Protein AF-A0A517QKB0-F1 (afdb_monomer_lite)

Radius of gyration: 22.23 Å; chains: 1; bounding box: 82×37×55 Å

pLDDT: mean 75.54, std 22.88, range [25.02, 95.38]

Foldseek 3Di:
DDDDDDPDPDPDPDDDDDDDDDDDDDPDPDDDDPQPQQDQPDLALLDADDLSLVVSLQSLLCLAVPSADDDQDAQCLDPDLCPPPQPVVSLVSLLVSLVVSLQLVNRLVVLCVPPRSVVSCVSNVHRSSSSSSSCSSLVLLLVLLVDVVPDPLVVLLVVLVVVLVVLSCCLVDPDPPDDPVNNSVSSSVNSVSSNVNSSSVSSVSHDPNNSVSCVVCVVVVCSHYPPDPVVVVVVVVVVPDDDDPPPDPDDD

Sequence (252 aa):
MALLQKTQLGLALILLVGCGSAEQGGATNSVPQPVTKVEIASIDWKSPVTQQDLEDFKAIVDQLPLQQVPEFARADLGDQNGSTMNVKQYISHLRQSYRSAIDPQRQGDAWLEDSEVAKSFQRVNVDPHNFAALATKISLAWSASTVKGEVPILATQRRLREQLEALIFDVEHPSPEESVHQREQRLSVIRETIALSEFLTLIKEVPEESLAVVQANSDVLQHYLPQASLQNRFEKRHESSPSVIHVGHSSE

Secondary structure (DSSP, 8-state):
--------------------------------------------TTSPPPHHHHHHHHHHHTTSGGGSPPPPPPP---S--SSSS-HHHHHHHHHHHHHHTT-HHHHHHHHHHSHHHHHHHHHHT--HHHHHHHHHHHHHHHHHHHHHHH--HHHHHHHHHHHHHHHHHHHHS--TT--HHHHHHHHHHHHHHHHHHHHHHHHHTS-HHHHHHHHHTHHHHHHHS---THHHHHHHHHHSS-----------

Structure (mmCIF, N/CA/C/O backbone):
data_AF-A0A517QKB0-F1
#
_entry.id   AF-A0A517QKB0-F1
#
loop_
_atom_site.group_PDB
_atom_site.id
_atom_site.type_symbol
_atom_site.label_atom_id
_atom_site.label_alt_id
_atom_site.label_comp_id
_atom_site.label_asym_id
_atom_site.label_entity_id
_atom_site.label_seq_id
_atom_site.pdbx_PDB_ins_code
_atom_site.Cartn_x
_atom_site.Cartn_y
_atom_site.Cartn_z
_atom_site.occupancy
_atom_site.B_iso_or_equiv
_atom_site.auth_seq_id
_atom_site.auth_comp_id
_atom_site.auth_asym_id
_atom_site.auth_atom_id
_atom_site.pdbx_PDB_model_num
ATOM 1 N N . MET A 1 1 ? -0.304 -27.671 -28.772 1.00 33.62 1 MET A N 1
ATOM 2 C CA . MET A 1 1 ? -0.252 -26.196 -28.862 1.00 33.62 1 MET A CA 1
ATOM 3 C C . MET A 1 1 ? -1.259 -25.635 -27.873 1.00 33.62 1 MET A C 1
ATOM 5 O O . MET A 1 1 ? -2.432 -25.526 -28.201 1.00 33.62 1 MET A O 1
ATOM 9 N N . ALA A 1 2 ? -0.824 -25.430 -26.629 1.00 28.27 2 ALA A N 1
ATOM 10 C CA . ALA A 1 2 ? -1.687 -25.102 -25.500 1.00 28.27 2 ALA A CA 1
ATOM 11 C C . ALA A 1 2 ? -1.578 -23.610 -25.141 1.00 28.27 2 ALA A C 1
ATOM 13 O O . ALA A 1 2 ? -0.482 -23.073 -25.027 1.00 28.27 2 ALA A O 1
ATOM 14 N N . LEU A 1 3 ? -2.755 -22.995 -25.024 1.00 25.02 3 LEU A N 1
ATOM 15 C CA . LEU A 1 3 ? -3.136 -21.724 -24.398 1.00 25.02 3 LEU A CA 1
ATOM 16 C C . LEU A 1 3 ? -2.041 -20.934 -23.647 1.00 25.02 3 LEU A C 1
ATOM 18 O O . LEU A 1 3 ? -1.684 -21.251 -22.516 1.00 25.02 3 LEU A O 1
ATOM 22 N N . LEU A 1 4 ? -1.627 -19.807 -24.239 1.00 28.14 4 LEU A N 1
ATOM 23 C CA . LEU A 1 4 ? -0.993 -18.680 -23.547 1.00 28.14 4 LEU A CA 1
ATOM 24 C C . LEU A 1 4 ? -2.050 -17.953 -22.699 1.00 28.14 4 LEU A C 1
ATOM 26 O O . LEU A 1 4 ? -2.807 -17.113 -23.190 1.00 28.14 4 LEU A O 1
ATOM 30 N N . GLN A 1 5 ? -2.120 -18.303 -21.416 1.00 27.78 5 GLN A N 1
ATOM 31 C CA . GLN A 1 5 ? -2.888 -17.566 -20.417 1.00 27.78 5 GLN A CA 1
ATOM 32 C C . GLN A 1 5 ? -2.190 -16.231 -20.121 1.00 27.78 5 GLN A C 1
ATOM 34 O O . GLN A 1 5 ? -1.078 -16.188 -19.600 1.00 27.78 5 GLN A O 1
ATOM 39 N N . LYS A 1 6 ? -2.873 -15.134 -20.462 1.00 28.27 6 LYS A N 1
ATOM 40 C CA . LYS A 1 6 ? -2.541 -13.753 -20.095 1.00 28.27 6 LYS A CA 1
ATOM 41 C C . LYS A 1 6 ? -2.453 -13.620 -18.568 1.00 28.27 6 LYS A C 1
ATOM 43 O O . LYS A 1 6 ? -3.476 -13.489 -17.902 1.00 28.27 6 LYS A O 1
ATOM 48 N N . THR A 1 7 ? -1.251 -13.612 -18.004 1.00 32.44 7 THR A N 1
ATOM 49 C CA . THR A 1 7 ? -1.022 -13.184 -16.618 1.00 32.44 7 THR A CA 1
ATOM 50 C C . THR A 1 7 ? -0.870 -11.669 -16.595 1.00 32.44 7 THR A C 1
ATOM 52 O O . THR A 1 7 ? 0.225 -11.142 -16.765 1.00 32.44 7 THR A O 1
ATOM 55 N N . GLN A 1 8 ? -1.990 -10.963 -16.430 1.00 30.80 8 GLN A N 1
ATOM 56 C CA . GLN A 1 8 ? -1.970 -9.543 -16.099 1.00 30.80 8 GLN A CA 1
ATOM 57 C C . GLN A 1 8 ? -1.475 -9.367 -14.664 1.00 30.80 8 GLN A C 1
ATOM 59 O O . GLN A 1 8 ? -2.125 -9.790 -13.707 1.00 30.80 8 GLN A O 1
ATOM 64 N N . LEU A 1 9 ? -0.327 -8.717 -14.515 1.00 35.97 9 LEU A N 1
ATOM 65 C CA . LEU A 1 9 ? 0.148 -8.186 -13.249 1.00 35.97 9 LEU A CA 1
ATOM 66 C C . LEU A 1 9 ? -0.570 -6.862 -12.967 1.00 35.97 9 LEU A C 1
ATOM 68 O O . LEU A 1 9 ? -0.060 -5.761 -13.136 1.00 35.97 9 LEU A O 1
ATOM 72 N N . GLY A 1 10 ? -1.822 -7.015 -12.549 1.00 28.67 10 GLY A N 1
ATOM 73 C CA . GLY A 1 10 ? -2.556 -6.015 -11.799 1.00 28.67 10 GLY A CA 1
ATOM 74 C C . GLY A 1 10 ? -2.457 -6.339 -10.314 1.00 28.67 10 GLY A C 1
ATOM 75 O O . GLY A 1 10 ? -2.534 -7.503 -9.890 1.00 28.67 10 GLY A O 1
ATOM 76 N N . LEU A 1 11 ? -2.330 -5.297 -9.503 1.00 33.28 11 LEU A N 1
ATOM 77 C CA . LEU A 1 11 ? -2.793 -5.307 -8.122 1.00 33.28 11 LEU A CA 1
ATOM 78 C C . LEU A 1 11 ? -4.322 -5.446 -8.202 1.00 33.28 11 LEU A C 1
ATOM 80 O O . LEU A 1 11 ? -5.064 -4.474 -8.245 1.00 33.28 11 LEU A O 1
ATOM 84 N N . ALA A 1 12 ? -4.765 -6.680 -8.428 1.00 31.77 12 ALA A N 1
ATOM 85 C CA . ALA A 1 12 ? -6.141 -7.022 -8.705 1.00 31.77 12 ALA A CA 1
ATOM 86 C C . ALA A 1 12 ? -6.744 -7.554 -7.407 1.00 31.77 12 ALA A C 1
ATOM 88 O O . ALA A 1 12 ? -6.603 -8.735 -7.085 1.00 31.77 12 ALA A O 1
ATOM 89 N N . LEU A 1 13 ? -7.388 -6.653 -6.667 1.00 33.31 13 LEU A N 1
ATOM 90 C CA . LEU A 1 13 ? -8.550 -7.016 -5.872 1.00 33.31 13 LEU A CA 1
ATOM 91 C C . LEU A 1 13 ? -9.601 -7.514 -6.876 1.00 33.31 13 LEU A C 1
ATOM 93 O O . LEU A 1 13 ? -10.108 -6.745 -7.698 1.00 33.31 13 LEU A O 1
ATOM 97 N N . ILE A 1 14 ? -9.828 -8.826 -6.915 1.00 35.28 14 ILE A N 1
ATOM 98 C CA . ILE A 1 14 ? -10.859 -9.430 -7.762 1.00 35.28 14 ILE A CA 1
ATOM 99 C C . ILE A 1 14 ? -11.993 -9.889 -6.859 1.00 35.28 14 ILE A C 1
ATOM 101 O O . ILE A 1 14 ? -11.911 -10.911 -6.184 1.00 35.28 14 ILE A O 1
ATOM 105 N N . LEU A 1 15 ? -13.034 -9.065 -6.914 1.00 32.06 15 LEU A N 1
ATOM 106 C CA . LEU A 1 15 ? -14.445 -9.340 -6.701 1.00 32.06 15 LEU A CA 1
ATOM 107 C C . LEU A 1 15 ? -14.850 -10.737 -7.192 1.00 32.06 15 LEU A C 1
ATOM 109 O O . LEU A 1 15 ? -14.714 -11.053 -8.376 1.00 32.06 15 LEU A O 1
ATOM 113 N N . LEU A 1 16 ? -15.456 -11.522 -6.305 1.00 29.86 16 LEU A N 1
ATOM 114 C CA . LEU A 1 16 ? -16.402 -12.559 -6.700 1.00 29.86 16 LEU A CA 1
ATOM 115 C C . LEU A 1 16 ? -17.815 -12.007 -6.509 1.00 29.86 16 LEU A C 1
ATOM 117 O O . LEU A 1 16 ? -18.322 -11.917 -5.396 1.00 29.86 16 LEU A O 1
ATOM 121 N N . VAL A 1 17 ? -18.442 -11.648 -7.628 1.00 35.81 17 VAL A N 1
ATOM 122 C CA . VAL A 1 17 ? -19.897 -11.541 -7.738 1.00 35.81 17 VAL A CA 1
ATOM 123 C C . VAL A 1 17 ? -20.442 -12.959 -7.905 1.00 35.81 17 VAL A C 1
ATOM 125 O O . VAL A 1 17 ? -20.096 -13.652 -8.860 1.00 35.81 17 VAL A O 1
ATOM 128 N N . GLY A 1 18 ? -21.306 -13.373 -6.982 1.00 26.39 18 GLY A N 1
ATOM 129 C CA . GLY A 1 18 ? -22.117 -14.585 -7.061 1.00 26.39 18 GLY A CA 1
ATOM 130 C C . GLY A 1 18 ? -23.476 -14.320 -6.418 1.00 26.39 18 GLY A C 1
ATOM 131 O O . GLY A 1 18 ? -23.554 -13.981 -5.244 1.00 26.39 18 GLY A O 1
ATOM 132 N N . CYS A 1 19 ? -24.520 -14.394 -7.237 1.00 34.84 19 CYS A N 1
ATOM 133 C CA . CYS A 1 19 ? -25.881 -13.918 -7.020 1.00 34.84 19 CYS A CA 1
ATOM 134 C C . CYS A 1 19 ? -26.646 -14.519 -5.826 1.00 34.84 19 CYS A C 1
ATOM 136 O O . CYS A 1 19 ? -26.646 -15.724 -5.613 1.00 34.84 19 CYS A O 1
ATOM 138 N N . GLY A 1 20 ? -27.400 -13.637 -5.163 1.00 30.66 20 GLY A N 1
ATOM 139 C CA . GLY A 1 20 ? -28.816 -13.765 -4.798 1.00 30.66 20 GLY A CA 1
ATOM 140 C C . GLY A 1 20 ? -29.399 -15.133 -4.434 1.00 30.66 20 GLY A C 1
ATOM 141 O O . GLY A 1 20 ? -29.704 -15.932 -5.313 1.00 30.66 20 GLY A O 1
ATOM 142 N N . SER A 1 21 ? -29.792 -15.251 -3.165 1.00 29.53 21 SER A N 1
ATOM 143 C CA . SER A 1 21 ? -31.087 -15.828 -2.797 1.00 29.53 21 SER A CA 1
ATOM 144 C C . SER A 1 21 ? -31.844 -14.797 -1.969 1.00 29.53 21 SER A C 1
ATOM 146 O O . SER A 1 21 ? -31.427 -14.427 -0.874 1.00 29.53 21 SER A O 1
ATOM 148 N N . ALA A 1 22 ? -32.937 -14.295 -2.534 1.00 39.72 22 ALA A N 1
ATOM 149 C CA . ALA A 1 22 ? -33.950 -13.575 -1.790 1.00 39.72 22 ALA A CA 1
ATOM 150 C C . ALA A 1 22 ? -34.817 -14.603 -1.058 1.00 39.72 22 ALA A C 1
ATOM 152 O O . ALA A 1 22 ? -35.471 -15.404 -1.719 1.00 39.72 22 ALA A O 1
ATOM 153 N N . GLU A 1 23 ? -34.882 -14.536 0.269 1.00 34.31 23 GLU A N 1
ATOM 154 C CA . GLU A 1 23 ? -36.054 -15.004 1.007 1.00 34.31 23 GLU A CA 1
ATOM 155 C C . GLU A 1 23 ? -36.479 -13.948 2.028 1.00 34.31 23 GLU A C 1
ATOM 157 O O . GLU A 1 23 ? -35.704 -13.438 2.836 1.00 34.31 23 GLU A O 1
ATOM 162 N N . GLN A 1 24 ? -37.749 -13.577 1.890 1.00 40.50 24 GLN A N 1
ATOM 163 C CA . GLN A 1 24 ? -38.514 -12.702 2.757 1.00 40.50 24 GLN A CA 1
ATOM 164 C C . GLN A 1 24 ? -38.771 -13.371 4.108 1.00 40.50 24 GLN A C 1
ATOM 166 O O . GLN A 1 24 ? -39.100 -14.552 4.162 1.00 40.50 24 GLN A O 1
ATOM 171 N N . GLY A 1 25 ? -38.832 -12.556 5.161 1.00 35.41 25 GLY A N 1
ATOM 172 C CA . GLY A 1 25 ? -39.760 -12.803 6.263 1.00 35.41 25 GLY A CA 1
ATOM 173 C C . GLY A 1 25 ? -39.134 -12.746 7.646 1.00 35.41 25 GLY A C 1
ATOM 174 O O . GLY A 1 25 ? -38.415 -13.648 8.052 1.00 35.41 25 GLY A O 1
ATOM 175 N N . GLY A 1 26 ? -39.501 -11.712 8.405 1.00 34.12 26 GLY A N 1
ATOM 176 C CA . GLY A 1 26 ? -39.285 -11.684 9.849 1.00 34.12 26 GLY A CA 1
ATOM 177 C C . GLY A 1 26 ? -38.983 -10.296 10.382 1.00 34.12 26 GLY A C 1
ATOM 178 O O . GLY A 1 26 ? -37.865 -10.023 10.796 1.00 34.12 26 GLY A O 1
ATOM 179 N N . ALA A 1 27 ? -39.982 -9.412 10.389 1.00 43.66 27 ALA A N 1
ATOM 180 C CA . ALA A 1 27 ? -39.919 -8.186 11.171 1.00 43.66 27 ALA A CA 1
ATOM 181 C C . ALA A 1 27 ? -39.889 -8.546 12.665 1.00 43.66 27 ALA A C 1
ATOM 183 O O . ALA A 1 27 ? -40.930 -8.741 13.290 1.00 43.66 27 ALA A O 1
ATOM 184 N N . THR A 1 28 ? -38.696 -8.639 13.245 1.00 39.44 28 THR A N 1
ATOM 185 C CA . THR A 1 28 ? -38.522 -8.512 14.690 1.00 39.44 28 THR A CA 1
ATOM 186 C C . THR A 1 28 ? -38.122 -7.077 14.974 1.00 39.44 28 THR A C 1
ATOM 188 O O . THR A 1 28 ? -37.061 -6.631 14.548 1.00 39.44 28 THR A O 1
ATOM 191 N N . ASN A 1 29 ? -38.996 -6.355 15.677 1.00 47.66 29 ASN A N 1
ATOM 192 C CA . ASN A 1 29 ? -38.707 -5.064 16.292 1.00 47.66 29 ASN A CA 1
ATOM 193 C C . ASN A 1 29 ? -37.534 -5.220 17.273 1.00 47.66 29 ASN A C 1
ATOM 195 O O . ASN A 1 29 ? -37.730 -5.418 18.471 1.00 47.66 29 ASN A O 1
ATOM 199 N N . SER A 1 30 ? -36.310 -5.162 16.763 1.00 39.31 30 SER A N 1
ATOM 200 C CA . SER A 1 30 ? -35.106 -5.016 17.565 1.00 39.31 30 SER A CA 1
ATOM 201 C C . SER A 1 30 ? -34.974 -3.546 17.944 1.00 39.31 30 SER A C 1
ATOM 203 O O . SER A 1 30 ? -34.757 -2.675 17.104 1.00 39.31 30 SER A O 1
ATOM 205 N N . VAL A 1 31 ? -35.178 -3.297 19.235 1.00 44.66 31 VAL A N 1
ATOM 206 C CA . VAL A 1 31 ? -34.886 -2.044 19.936 1.00 44.66 31 VAL A CA 1
ATOM 207 C C . VAL A 1 31 ? -33.514 -1.519 19.483 1.00 44.66 31 VAL A C 1
ATOM 209 O O . VAL A 1 31 ? -32.584 -2.326 19.414 1.00 44.66 31 VAL A O 1
ATOM 212 N N . PRO A 1 32 ? -33.351 -0.213 19.186 1.00 44.03 32 PRO A N 1
ATOM 213 C CA . PRO A 1 32 ? -32.049 0.336 18.826 1.00 44.03 32 PRO A CA 1
ATOM 214 C C . PRO A 1 32 ? -31.087 0.098 19.989 1.00 44.03 32 PRO A C 1
ATOM 216 O O . PRO A 1 32 ? -31.253 0.677 21.065 1.00 44.03 32 PRO A O 1
ATOM 219 N N . GLN A 1 33 ? -30.114 -0.794 19.802 1.00 49.25 33 GLN A N 1
ATOM 220 C CA . GLN A 1 33 ? -29.007 -0.896 20.739 1.00 49.25 33 GLN A CA 1
ATOM 221 C C . GLN A 1 33 ? -28.264 0.446 20.740 1.00 49.25 33 GLN A C 1
ATOM 223 O O . GLN A 1 33 ? -28.115 1.059 19.677 1.00 49.25 33 GLN A O 1
ATOM 228 N N . PRO A 1 34 ? -27.843 0.942 21.915 1.00 45.16 34 PRO A N 1
ATOM 229 C CA . PRO A 1 34 ? -27.065 2.164 21.994 1.00 45.16 34 PRO A CA 1
ATOM 230 C C . PRO A 1 34 ? -25.796 1.978 21.167 1.00 45.16 34 PRO A C 1
ATOM 232 O O . PRO A 1 34 ? -25.004 1.075 21.424 1.00 45.16 34 PRO A O 1
ATOM 235 N N . VAL A 1 35 ? -25.645 2.827 20.154 1.00 55.50 35 VAL A N 1
ATOM 236 C CA . VAL A 1 35 ? -24.468 2.863 19.294 1.00 55.50 35 VAL A CA 1
ATOM 237 C C . VAL A 1 35 ? -23.253 3.118 20.179 1.00 55.50 35 VAL A C 1
ATOM 239 O O . VAL A 1 35 ? -23.124 4.190 20.775 1.00 55.50 35 VAL A O 1
ATOM 242 N N . THR A 1 36 ? -22.374 2.129 20.299 1.00 57.50 36 THR A N 1
ATOM 243 C CA . THR A 1 36 ? -21.091 2.298 20.975 1.00 57.50 36 THR A CA 1
ATOM 244 C C . THR A 1 36 ? -20.267 3.279 20.154 1.00 57.50 36 THR A C 1
ATOM 246 O O . THR A 1 36 ? -19.828 2.954 19.055 1.00 57.50 36 THR A O 1
ATOM 249 N N . LYS A 1 37 ? -20.083 4.500 20.663 1.00 67.06 37 LYS A N 1
ATOM 250 C CA . LYS A 1 37 ? -19.128 5.444 20.082 1.00 67.06 37 LYS A CA 1
ATOM 251 C C . LYS A 1 37 ? -17.735 4.837 20.234 1.00 67.06 37 LYS A C 1
ATOM 253 O O . LYS A 1 37 ? -17.275 4.668 21.361 1.00 67.06 37 LYS A O 1
ATOM 258 N N . VAL A 1 38 ? -17.089 4.526 19.117 1.00 74.38 38 VAL A N 1
ATOM 259 C CA . VAL A 1 38 ? -15.694 4.078 19.095 1.00 74.38 38 VAL A CA 1
ATOM 260 C C . VAL A 1 38 ? -14.816 5.299 18.827 1.00 74.38 38 VAL A C 1
ATOM 262 O O . VAL A 1 38 ? -14.970 5.968 17.806 1.00 74.38 38 VAL A O 1
ATOM 265 N N . GLU A 1 39 ? -13.929 5.634 19.763 1.00 75.38 39 GLU A N 1
ATOM 266 C CA . GLU A 1 39 ? -12.951 6.715 19.596 1.00 75.38 39 GLU A CA 1
ATOM 267 C C . GLU A 1 39 ? -11.600 6.122 19.197 1.00 75.38 39 GLU A C 1
ATOM 269 O O . GLU A 1 39 ? -10.955 5.453 19.996 1.00 75.38 39 GLU A O 1
ATOM 274 N N . ILE A 1 40 ? -11.158 6.386 17.965 1.00 79.50 40 ILE A N 1
ATOM 275 C CA . ILE A 1 40 ? -9.870 5.894 17.462 1.00 79.50 40 ILE A CA 1
ATOM 276 C C . ILE A 1 40 ? -8.746 6.759 18.044 1.00 79.50 40 ILE A C 1
ATOM 278 O O . ILE A 1 40 ? -8.659 7.955 17.763 1.00 79.50 40 ILE A O 1
ATOM 282 N N . ALA A 1 41 ? -7.880 6.144 18.851 1.00 64.12 41 ALA A N 1
ATOM 283 C CA . ALA A 1 41 ? -6.875 6.850 19.646 1.00 64.12 41 ALA A CA 1
ATOM 284 C C . ALA A 1 41 ? -5.675 7.390 18.840 1.00 64.12 41 ALA A C 1
ATOM 286 O O . ALA A 1 41 ? -5.083 8.397 19.232 1.00 64.12 41 ALA A O 1
ATOM 287 N N . SER A 1 42 ? -5.291 6.744 17.731 1.00 70.50 42 SER A N 1
ATOM 288 C CA . SER A 1 42 ? -4.151 7.163 16.901 1.00 70.50 42 SER A CA 1
ATOM 289 C C . SER A 1 42 ? -4.448 7.055 15.408 1.00 70.50 42 SER A C 1
ATOM 291 O O . SER A 1 42 ? -4.842 6.002 14.913 1.00 70.50 42 SER A O 1
ATOM 293 N N . ILE A 1 43 ? -4.195 8.151 14.689 1.00 73.75 43 ILE A N 1
ATOM 294 C CA . ILE A 1 43 ? -4.380 8.279 13.233 1.00 73.75 43 ILE A CA 1
ATOM 295 C C . ILE A 1 43 ? -3.037 8.085 12.495 1.00 73.75 43 ILE A C 1
ATOM 297 O O . ILE A 1 43 ? -2.995 7.915 11.279 1.00 73.75 43 ILE A O 1
ATOM 301 N N . ASP A 1 44 ? -1.907 8.082 13.211 1.00 82.31 44 ASP A N 1
ATOM 302 C CA . ASP A 1 44 ? -0.602 7.865 12.586 1.00 82.31 44 ASP A CA 1
ATOM 303 C C . ASP A 1 44 ? -0.348 6.370 12.372 1.00 82.31 44 ASP A C 1
ATOM 305 O O . ASP A 1 44 ? -0.131 5.613 13.326 1.00 82.31 44 ASP A O 1
ATOM 3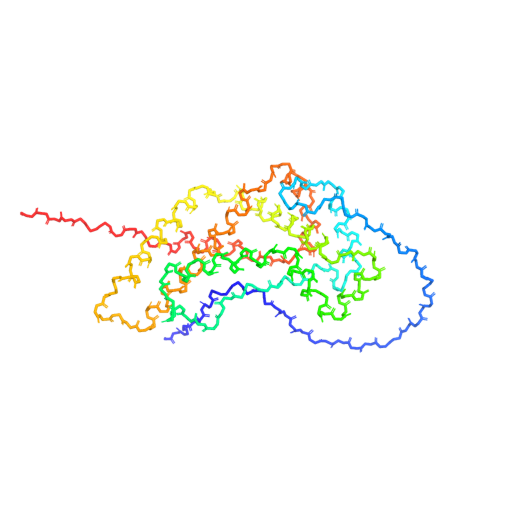09 N N . TRP A 1 45 ? -0.318 5.943 11.110 1.00 76.44 45 TRP A N 1
ATOM 310 C CA . TRP A 1 45 ? -0.049 4.553 10.746 1.00 76.44 45 TRP A CA 1
ATOM 311 C C . TRP A 1 45 ? 1.375 4.094 11.100 1.00 76.44 45 TRP A C 1
ATOM 313 O O . TRP A 1 45 ? 1.622 2.891 11.154 1.00 76.44 45 TRP A O 1
ATOM 323 N N . LYS A 1 46 ? 2.306 5.023 11.365 1.00 80.31 46 LYS A N 1
ATOM 324 C CA . LYS A 1 46 ? 3.672 4.704 11.815 1.00 80.31 46 LYS A CA 1
ATOM 325 C C . LYS A 1 46 ? 3.765 4.447 13.315 1.00 80.31 46 LYS A C 1
ATOM 327 O O . LYS A 1 46 ? 4.771 3.911 13.778 1.00 80.31 46 LYS A O 1
ATOM 332 N N . SER A 1 47 ? 2.746 4.831 14.082 1.00 88.88 47 SER A N 1
ATOM 333 C CA . SER A 1 47 ? 2.692 4.501 15.504 1.00 88.88 47 SER A CA 1
ATOM 334 C C . SER A 1 47 ? 2.520 2.986 15.704 1.00 88.88 47 SER A C 1
ATOM 336 O O . SER A 1 47 ? 1.951 2.318 14.839 1.00 88.88 47 SER A O 1
ATOM 338 N N . PRO A 1 48 ? 2.989 2.404 16.821 1.00 92.62 48 PRO A N 1
ATOM 339 C CA . PRO A 1 48 ? 2.779 0.985 17.091 1.00 92.62 48 PRO A CA 1
ATOM 340 C C . PRO A 1 48 ? 1.295 0.612 17.161 1.00 92.62 48 PRO A C 1
ATOM 342 O O . PRO A 1 48 ? 0.500 1.362 17.730 1.00 92.62 48 PRO A O 1
ATOM 345 N N . VAL A 1 49 ? 0.917 -0.541 16.600 1.00 93.19 49 VAL A N 1
ATOM 346 C CA . VAL A 1 49 ? -0.422 -1.129 16.788 1.00 93.19 49 VAL A CA 1
ATOM 347 C C . VAL A 1 49 ? -0.560 -1.590 18.233 1.00 93.19 49 VAL A C 1
ATOM 349 O O . VAL A 1 49 ? 0.267 -2.352 18.731 1.00 93.19 49 VAL A O 1
ATOM 352 N N . THR A 1 50 ? -1.616 -1.134 18.895 1.00 93.56 50 THR A N 1
ATOM 353 C CA . THR A 1 50 ? -1.959 -1.523 20.264 1.00 93.56 50 THR A CA 1
ATOM 354 C C . THR A 1 50 ? -3.069 -2.572 20.283 1.00 93.56 50 THR A C 1
ATOM 356 O O . THR A 1 50 ? -3.746 -2.811 19.285 1.00 93.56 50 THR A O 1
ATOM 359 N N . GLN A 1 51 ? -3.284 -3.203 21.438 1.00 93.44 51 GLN A N 1
ATOM 360 C CA . GLN A 1 51 ? -4.425 -4.103 21.620 1.00 93.44 51 GLN A CA 1
ATOM 361 C C . GLN A 1 51 ? -5.763 -3.350 21.493 1.00 93.44 51 GLN A C 1
ATOM 363 O O . GLN A 1 51 ? -6.694 -3.876 20.890 1.00 93.44 51 GLN A O 1
ATOM 368 N N . GLN A 1 52 ? -5.825 -2.102 21.974 1.00 92.06 52 GLN A N 1
ATOM 369 C CA . GLN A 1 52 ? -7.002 -1.243 21.826 1.00 92.06 52 GLN A CA 1
ATOM 370 C C . GLN A 1 52 ? -7.312 -0.965 20.349 1.00 92.06 52 GLN A C 1
ATOM 372 O O . GLN A 1 52 ? -8.458 -1.100 19.943 1.00 92.06 52 GLN A O 1
ATOM 377 N N . ASP A 1 53 ? -6.292 -0.685 19.525 1.00 93.31 53 ASP A N 1
ATOM 378 C CA . ASP A 1 53 ? -6.470 -0.482 18.078 1.00 93.31 53 ASP A CA 1
ATOM 379 C C . ASP A 1 53 ? -7.161 -1.689 17.418 1.00 93.31 53 ASP A C 1
ATOM 381 O O . ASP A 1 53 ? -8.020 -1.525 16.553 1.00 93.31 53 ASP A O 1
ATOM 385 N N . LEU A 1 54 ? -6.799 -2.914 17.821 1.00 92.69 54 LEU A N 1
ATOM 386 C CA . LEU A 1 54 ? -7.419 -4.136 17.303 1.00 92.69 54 LEU A CA 1
ATOM 387 C C . LEU A 1 54 ? -8.858 -4.319 17.788 1.00 92.69 54 LEU A C 1
ATOM 389 O O . LEU A 1 54 ? -9.691 -4.817 17.033 1.00 92.69 54 LEU A O 1
ATOM 393 N N . GLU A 1 55 ? -9.147 -3.967 19.037 1.00 92.00 55 GLU A N 1
ATOM 394 C CA . GLU A 1 55 ? -10.497 -4.038 19.600 1.00 92.00 55 GLU A CA 1
ATOM 395 C C . GLU A 1 55 ? -11.427 -3.029 18.923 1.00 92.00 55 GLU A C 1
ATOM 397 O O . GLU A 1 55 ? -12.504 -3.412 18.462 1.00 92.00 55 GLU A O 1
ATOM 402 N N . ASP A 1 56 ? -10.967 -1.787 18.761 1.00 92.12 56 ASP A N 1
ATOM 403 C CA . ASP A 1 56 ? -11.681 -0.732 18.041 1.00 92.12 56 ASP A CA 1
ATOM 404 C C . ASP A 1 56 ? -11.927 -1.144 16.587 1.00 92.12 56 ASP A C 1
ATOM 406 O O . ASP A 1 56 ? -13.046 -1.049 16.083 1.00 92.12 56 ASP A O 1
ATOM 410 N N . PHE A 1 57 ? -10.899 -1.674 15.917 1.00 93.19 57 PHE A N 1
ATOM 411 C CA . PHE A 1 57 ? -11.010 -2.155 14.544 1.00 93.19 57 PHE A CA 1
ATOM 412 C C . PHE A 1 57 ? -12.069 -3.252 14.399 1.00 93.19 57 PH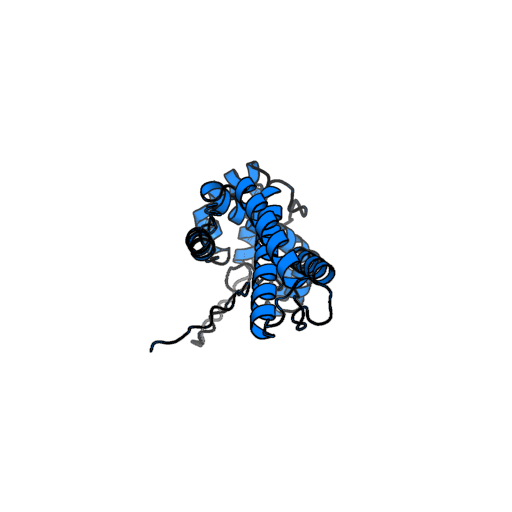E A C 1
ATOM 414 O O . PHE A 1 57 ? -12.927 -3.147 13.524 1.00 93.19 57 PHE A O 1
ATOM 421 N N . LYS A 1 58 ? -12.057 -4.275 15.264 1.00 92.50 58 LYS A N 1
ATOM 422 C CA . LYS A 1 58 ? -13.050 -5.364 15.229 1.00 92.50 58 LYS A CA 1
ATOM 423 C C . LYS A 1 58 ? -14.462 -4.840 15.476 1.00 92.50 58 LYS A C 1
ATOM 425 O O . LYS A 1 58 ? -15.358 -5.121 14.687 1.00 92.50 58 LYS A O 1
ATOM 430 N N . ALA A 1 59 ? -14.638 -4.019 16.513 1.00 91.69 59 ALA A N 1
ATOM 431 C CA . ALA A 1 59 ? -15.938 -3.457 16.874 1.00 91.69 59 ALA A CA 1
ATOM 432 C C . ALA A 1 59 ? -16.563 -2.628 15.740 1.00 91.69 59 ALA A C 1
ATOM 434 O O . ALA A 1 59 ? -17.789 -2.594 15.598 1.00 91.69 59 ALA A O 1
ATOM 435 N N . ILE A 1 60 ? -15.725 -1.963 14.937 1.00 92.38 60 ILE A N 1
ATOM 436 C CA . ILE A 1 60 ? -16.160 -1.230 13.747 1.00 92.38 60 ILE A CA 1
ATOM 437 C C . ILE A 1 60 ? -16.493 -2.202 12.615 1.00 92.38 60 ILE A C 1
ATOM 439 O O . ILE A 1 60 ? -17.596 -2.134 12.077 1.00 92.38 60 ILE A O 1
ATOM 443 N N . VAL A 1 61 ? -15.577 -3.113 12.264 1.00 92.62 61 VAL A N 1
ATOM 444 C CA . VAL A 1 61 ? -15.745 -4.030 11.123 1.00 92.62 61 VAL A CA 1
ATOM 445 C C . VAL A 1 61 ? -16.961 -4.941 11.291 1.00 92.62 61 VAL A C 1
ATOM 447 O O . VAL A 1 61 ? -17.697 -5.132 10.325 1.00 92.62 61 VAL A O 1
ATOM 450 N N . ASP A 1 62 ? -17.245 -5.418 12.504 1.00 91.62 62 ASP A N 1
ATOM 451 C CA . ASP A 1 62 ? -18.433 -6.233 12.809 1.00 91.62 62 ASP A CA 1
ATOM 452 C C . ASP A 1 62 ? -19.758 -5.531 12.455 1.00 91.62 62 ASP A C 1
ATOM 454 O O . ASP A 1 62 ? -20.787 -6.182 12.258 1.00 91.62 62 ASP A O 1
ATOM 458 N N . GLN A 1 63 ? -19.742 -4.200 12.365 1.00 89.75 63 GLN A N 1
ATOM 459 C CA . GLN A 1 63 ? -20.903 -3.372 12.041 1.00 89.75 63 GLN A CA 1
ATOM 460 C C . GLN A 1 63 ? -20.905 -2.861 10.592 1.00 89.75 63 GLN A C 1
ATOM 462 O O . GLN A 1 63 ? -21.875 -2.216 10.177 1.00 89.75 63 GLN A O 1
ATOM 467 N N . LEU A 1 64 ? -19.851 -3.138 9.817 1.00 88.94 64 LEU A N 1
ATOM 468 C CA . LEU A 1 64 ? -19.764 -2.783 8.402 1.00 88.94 64 LEU A CA 1
ATOM 469 C C . LEU A 1 64 ? -20.482 -3.810 7.510 1.00 88.94 64 LEU A C 1
ATOM 471 O O . LEU A 1 64 ? -20.709 -4.958 7.913 1.00 88.94 64 LEU A O 1
ATOM 475 N N . PRO A 1 65 ? -20.835 -3.433 6.265 1.00 84.25 65 PRO A N 1
ATOM 476 C CA . PRO A 1 65 ? -21.360 -4.380 5.293 1.00 84.25 65 PRO A CA 1
ATOM 477 C C . PRO A 1 65 ? -20.385 -5.546 5.103 1.00 84.25 65 PRO A C 1
ATOM 479 O O . PRO A 1 65 ? -19.177 -5.347 5.022 1.00 84.25 65 PRO A O 1
ATOM 482 N N . LEU A 1 66 ? -20.920 -6.767 5.025 1.00 84.56 66 LEU A N 1
ATOM 483 C CA . LEU A 1 66 ? -20.146 -8.006 4.854 1.00 84.56 66 LEU A CA 1
ATOM 484 C C . LEU A 1 66 ? -19.174 -8.344 6.000 1.00 84.56 66 LEU A C 1
ATOM 486 O O . LEU A 1 66 ? -18.445 -9.321 5.865 1.00 84.56 66 LEU A O 1
ATOM 490 N N . GLN A 1 67 ? -19.180 -7.595 7.111 1.00 89.12 67 GLN A N 1
ATOM 491 C CA . GLN A 1 67 ? -18.257 -7.784 8.242 1.00 89.12 67 GLN A CA 1
ATOM 492 C C . GLN A 1 67 ? -16.784 -7.777 7.805 1.00 89.12 67 GLN A C 1
ATOM 494 O O . GLN A 1 67 ? -15.955 -8.545 8.290 1.00 89.12 67 GLN A O 1
ATOM 499 N N . GLN A 1 68 ? -16.466 -6.921 6.834 1.00 86.31 68 GLN A N 1
ATOM 500 C CA . GLN A 1 68 ? -15.136 -6.798 6.249 1.00 86.31 68 GLN A CA 1
ATOM 501 C C . GLN A 1 68 ? -14.751 -5.331 6.103 1.00 86.31 68 GLN A C 1
ATOM 503 O O . GLN A 1 68 ? -15.602 -4.442 6.024 1.00 86.31 68 GLN A O 1
ATOM 508 N N . VAL A 1 69 ? -13.444 -5.080 6.048 1.00 88.69 69 VAL A N 1
ATOM 509 C CA . VAL A 1 69 ? -12.939 -3.758 5.670 1.00 88.69 69 VAL A CA 1
ATOM 510 C C . VAL A 1 69 ? -13.368 -3.460 4.227 1.00 88.69 69 VAL A C 1
ATOM 512 O O . VAL A 1 69 ? -13.175 -4.323 3.364 1.00 88.69 69 VAL A O 1
ATOM 515 N N . PRO A 1 70 ? -13.914 -2.265 3.933 1.00 88.69 70 PRO A N 1
ATOM 516 C CA . PRO A 1 70 ? -14.251 -1.888 2.569 1.00 88.69 70 PRO A CA 1
ATOM 517 C C . PRO A 1 70 ? -13.014 -1.912 1.657 1.00 88.69 70 PRO A C 1
ATOM 519 O O . PRO A 1 70 ? -11.879 -1.728 2.104 1.00 88.69 70 PRO A O 1
ATOM 522 N N . GLU A 1 71 ? -13.224 -2.143 0.359 1.00 86.38 71 GLU A N 1
ATOM 523 C CA . GLU A 1 71 ? -12.132 -2.170 -0.621 1.00 86.38 71 GLU A CA 1
ATOM 524 C C . GLU A 1 71 ? -11.376 -0.833 -0.618 1.00 86.38 71 GLU A C 1
ATOM 526 O O . GLU A 1 71 ? -11.968 0.245 -0.670 1.00 86.38 71 GLU A O 1
ATOM 531 N N . PHE A 1 72 ? -10.045 -0.907 -0.553 1.00 87.25 72 PHE A N 1
ATOM 532 C CA . PHE A 1 72 ? -9.198 0.272 -0.682 1.00 87.25 72 PHE A CA 1
ATOM 533 C C . PHE A 1 72 ? -9.266 0.802 -2.118 1.00 87.25 72 PHE A C 1
ATOM 535 O O . PHE A 1 72 ? -9.143 0.042 -3.084 1.00 87.25 72 PHE A O 1
ATOM 542 N N . ALA A 1 73 ? -9.379 2.120 -2.264 1.00 86.94 73 ALA A N 1
ATOM 543 C CA . ALA A 1 73 ? -9.283 2.801 -3.542 1.00 86.94 73 ALA A CA 1
ATOM 544 C C . ALA A 1 73 ? -7.978 2.424 -4.254 1.00 86.94 73 ALA A C 1
ATOM 546 O O . ALA A 1 73 ? -6.886 2.443 -3.677 1.00 86.94 73 ALA A O 1
ATOM 547 N N . ARG A 1 74 ? -8.097 2.087 -5.538 1.00 84.94 74 ARG A N 1
ATOM 548 C CA . ARG A 1 74 ? -6.972 1.617 -6.349 1.00 84.94 74 ARG A CA 1
ATOM 549 C C . ARG A 1 74 ? -6.000 2.754 -6.646 1.00 84.94 74 ARG A C 1
ATOM 551 O O . ARG A 1 74 ? -6.390 3.912 -6.802 1.00 84.94 74 ARG A O 1
ATOM 558 N N . ALA A 1 75 ? -4.721 2.411 -6.789 1.00 85.31 75 ALA A N 1
ATOM 559 C CA . ALA A 1 75 ? -3.739 3.350 -7.318 1.00 85.31 75 ALA A CA 1
ATOM 560 C C . ALA A 1 75 ? -4.187 3.820 -8.709 1.00 85.31 75 ALA A C 1
ATOM 562 O O . ALA A 1 75 ? -4.497 2.997 -9.570 1.00 85.31 75 ALA A O 1
ATOM 563 N N . ASP A 1 76 ? -4.215 5.135 -8.916 1.00 85.31 76 ASP A N 1
ATOM 564 C CA . ASP A 1 76 ? -4.447 5.697 -10.240 1.00 85.31 76 ASP A CA 1
ATOM 565 C C . ASP A 1 76 ? -3.138 5.607 -11.021 1.00 85.31 76 ASP A C 1
ATOM 567 O O . ASP A 1 76 ? -2.192 6.353 -10.770 1.00 85.31 76 ASP A O 1
ATOM 571 N N . LEU A 1 77 ? -3.049 4.609 -11.894 1.00 80.69 77 LEU A N 1
ATOM 572 C CA . LEU A 1 77 ? -1.855 4.349 -12.696 1.00 80.69 77 LEU A CA 1
ATOM 573 C C . LEU A 1 77 ? -1.917 5.032 -14.072 1.00 80.69 77 LEU A C 1
ATOM 575 O O . LEU A 1 77 ? -0.954 4.908 -14.832 1.00 80.69 77 LEU A O 1
ATOM 579 N N . GLY A 1 78 ? -3.030 5.715 -14.379 1.00 68.56 78 GLY A N 1
ATOM 580 C CA . GLY A 1 78 ? -3.342 6.285 -15.686 1.00 68.56 78 GLY A CA 1
ATOM 581 C C . GLY A 1 78 ? -3.501 5.254 -16.817 1.00 68.56 78 GLY A C 1
ATOM 582 O O . GLY A 1 78 ? -2.939 4.159 -16.792 1.00 68.56 78 GLY A O 1
ATOM 583 N N . ASP A 1 79 ? -4.229 5.640 -17.870 1.00 60.00 79 ASP A N 1
ATOM 584 C CA . ASP A 1 79 ? -4.350 4.860 -19.120 1.00 60.00 79 ASP A CA 1
ATOM 585 C C . ASP A 1 79 ? -3.121 4.998 -20.035 1.00 60.00 79 ASP A C 1
ATOM 587 O O . ASP A 1 79 ? -2.980 4.305 -21.044 1.00 60.00 79 ASP A O 1
ATOM 591 N N . GLN A 1 80 ? -2.212 5.921 -19.716 1.00 55.62 80 GLN A N 1
ATOM 592 C CA . GLN A 1 80 ? -1.038 6.170 -20.538 1.00 55.62 80 GLN A CA 1
ATOM 593 C C . GLN A 1 80 ? 0.033 5.130 -20.193 1.00 55.62 80 GLN A C 1
ATOM 595 O O . GLN A 1 80 ? 0.638 5.187 -19.124 1.00 55.62 80 GLN A O 1
ATOM 600 N N . ASN A 1 81 ? 0.282 4.189 -21.111 1.00 57.25 81 ASN A N 1
ATOM 601 C CA . ASN A 1 81 ? 1.326 3.148 -21.070 1.00 57.25 81 ASN A CA 1
ATOM 602 C C . ASN A 1 81 ? 2.761 3.730 -21.059 1.00 57.25 81 ASN A C 1
ATOM 604 O O . ASN A 1 81 ? 3.588 3.379 -21.900 1.00 57.25 81 ASN A O 1
ATOM 608 N N . GLY A 1 82 ? 3.061 4.694 -20.181 1.00 58.06 82 GLY A N 1
ATOM 609 C CA . GLY A 1 82 ? 4.336 5.413 -20.112 1.00 58.06 82 GLY A CA 1
ATOM 610 C C . GLY A 1 82 ? 4.753 6.094 -21.422 1.00 58.06 82 GLY A C 1
ATOM 611 O O . GLY A 1 82 ? 5.892 6.523 -21.539 1.00 58.06 82 GLY A O 1
ATOM 612 N N . SER A 1 83 ? 3.875 6.165 -22.429 1.00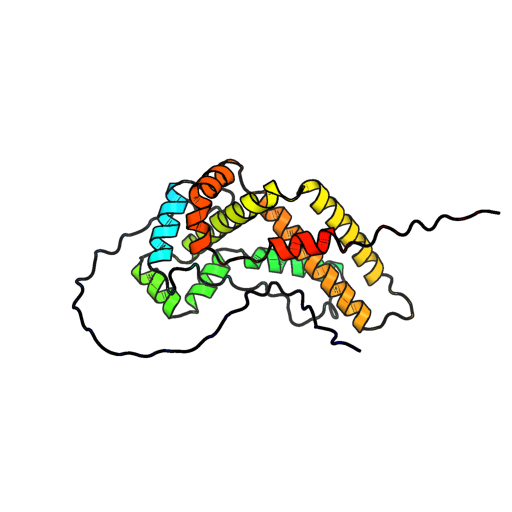 61.84 83 SER A N 1
ATOM 613 C CA . SER A 1 83 ? 4.253 6.469 -23.817 1.00 61.84 83 SER A CA 1
ATOM 614 C C . SER A 1 83 ? 4.488 7.961 -24.059 1.00 61.84 83 SER A C 1
ATOM 616 O O . SER A 1 83 ? 5.189 8.341 -24.989 1.00 61.84 83 SER A O 1
ATOM 618 N N . THR A 1 84 ? 3.902 8.806 -23.214 1.00 70.94 84 THR A N 1
ATOM 619 C CA . THR A 1 84 ? 3.991 10.274 -23.249 1.00 70.94 84 THR A CA 1
ATOM 620 C C . THR A 1 84 ? 4.999 10.830 -22.242 1.00 70.94 84 THR A C 1
ATOM 622 O O . THR A 1 84 ? 5.384 11.994 -22.334 1.00 70.94 84 THR A O 1
ATOM 625 N N . MET A 1 85 ? 5.423 10.013 -21.274 1.00 82.19 85 MET A N 1
ATOM 626 C CA . MET A 1 85 ? 6.336 10.390 -20.199 1.00 82.19 85 MET A CA 1
ATOM 627 C C . MET A 1 85 ? 7.709 9.778 -20.452 1.00 82.19 85 MET A C 1
ATOM 629 O O . MET A 1 85 ? 7.820 8.652 -20.933 1.00 82.19 85 MET A O 1
ATOM 633 N N . ASN A 1 86 ? 8.780 10.471 -20.066 1.00 87.69 86 ASN A N 1
ATOM 634 C CA . ASN A 1 86 ? 10.064 9.778 -19.973 1.00 87.69 86 ASN A CA 1
ATOM 635 C C . ASN A 1 86 ? 10.042 8.776 -18.802 1.00 87.69 86 ASN A C 1
ATOM 637 O O . ASN A 1 86 ? 9.237 8.893 -17.874 1.00 87.69 86 ASN A O 1
ATOM 641 N N . VAL A 1 87 ? 10.946 7.792 -18.820 1.00 89.62 87 VAL A N 1
ATOM 642 C CA . VAL A 1 87 ? 1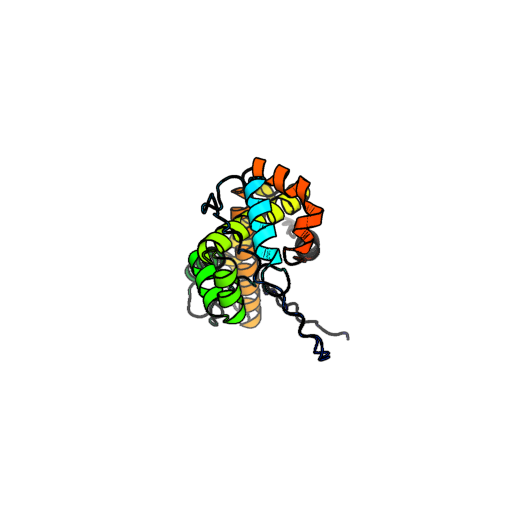0.932 6.696 -17.836 1.00 89.62 87 VAL A CA 1
ATOM 643 C C . VAL A 1 87 ? 11.046 7.199 -16.391 1.00 89.62 87 VAL A C 1
ATOM 645 O O . VAL A 1 87 ? 10.374 6.683 -15.504 1.00 89.62 87 VAL A O 1
ATOM 648 N N . LYS A 1 88 ? 11.815 8.265 -16.136 1.00 90.44 88 LYS A N 1
ATOM 649 C CA . LYS A 1 88 ? 11.990 8.839 -14.789 1.00 90.44 88 LYS A CA 1
ATOM 650 C C . LYS A 1 88 ? 10.719 9.518 -14.276 1.00 90.44 88 LYS A C 1
ATOM 652 O O . LYS A 1 88 ? 10.393 9.395 -13.092 1.00 90.44 88 LYS A O 1
ATOM 657 N N . GLN A 1 89 ? 9.990 10.201 -15.157 1.00 91.06 89 GLN A N 1
ATOM 658 C CA . GLN A 1 89 ? 8.675 10.773 -14.857 1.00 91.06 89 GLN A CA 1
ATOM 659 C C . GLN A 1 89 ? 7.654 9.668 -14.593 1.00 91.06 89 GLN A C 1
ATOM 661 O O . GLN A 1 89 ? 6.955 9.730 -13.586 1.00 91.06 89 GLN A O 1
ATOM 666 N N . TYR A 1 90 ? 7.636 8.625 -15.427 1.00 91.06 90 TYR A N 1
ATOM 667 C CA . TYR A 1 90 ? 6.759 7.469 -15.239 1.00 91.06 90 TYR A CA 1
ATOM 668 C C . TYR A 1 90 ? 7.016 6.776 -13.892 1.00 91.06 90 TYR A C 1
ATOM 670 O O . TYR A 1 90 ? 6.080 6.522 -13.141 1.00 91.06 90 TYR A O 1
ATOM 678 N N . ILE A 1 91 ? 8.282 6.559 -13.519 1.00 92.50 91 ILE A N 1
ATOM 679 C CA . ILE A 1 91 ? 8.652 5.993 -12.211 1.00 92.50 91 ILE A CA 1
ATOM 680 C C . ILE A 1 91 ? 8.166 6.881 -11.062 1.00 92.50 91 ILE A C 1
ATOM 682 O O . ILE A 1 91 ? 7.604 6.378 -10.088 1.00 92.50 91 ILE A O 1
ATOM 686 N N . SER A 1 92 ? 8.388 8.194 -11.158 1.00 92.69 92 SER A N 1
ATOM 687 C CA . SER A 1 92 ? 7.957 9.149 -10.130 1.00 92.69 92 SER A CA 1
ATOM 688 C C . SER A 1 92 ? 6.438 9.154 -9.965 1.00 92.69 92 SER A C 1
ATOM 690 O O . SER A 1 92 ? 5.956 9.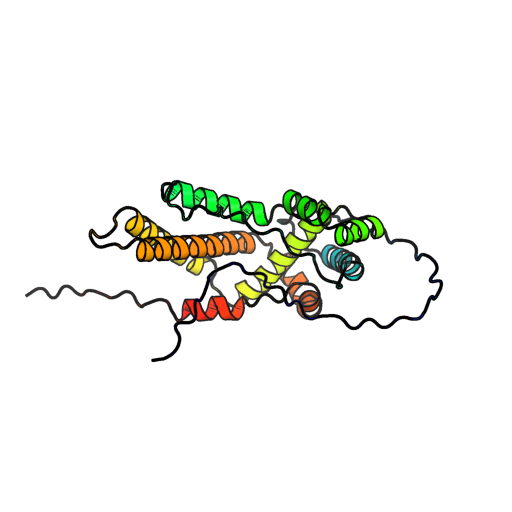076 -8.836 1.00 92.69 92 SER A O 1
ATOM 692 N N . HIS A 1 93 ? 5.704 9.161 -11.081 1.00 92.19 93 HIS A N 1
ATOM 693 C CA . HIS A 1 93 ? 4.248 9.062 -11.099 1.00 92.19 93 HIS A CA 1
ATOM 694 C C . HIS A 1 93 ? 3.779 7.771 -10.422 1.00 92.19 93 HIS A C 1
ATOM 696 O O . HIS A 1 93 ? 3.017 7.834 -9.466 1.00 92.19 93 HIS A O 1
ATOM 702 N N . LEU A 1 94 ? 4.316 6.613 -10.818 1.00 92.38 94 LEU A N 1
ATOM 703 C CA . LEU A 1 94 ? 3.948 5.327 -10.221 1.00 92.38 94 LEU A CA 1
ATOM 704 C C . LEU A 1 94 ? 4.173 5.292 -8.704 1.00 92.38 94 LEU A C 1
ATOM 706 O O . LEU A 1 94 ? 3.299 4.841 -7.965 1.00 92.38 94 LEU A O 1
ATOM 710 N N . ARG A 1 95 ? 5.322 5.781 -8.219 1.00 93.38 95 ARG A N 1
ATOM 711 C CA . ARG A 1 95 ? 5.600 5.853 -6.774 1.00 93.38 95 ARG A CA 1
ATOM 712 C C . ARG A 1 95 ? 4.580 6.720 -6.045 1.00 93.38 95 ARG A C 1
ATOM 714 O O . ARG A 1 95 ? 4.081 6.321 -4.996 1.00 93.38 95 ARG A O 1
ATOM 721 N N . GLN A 1 96 ? 4.263 7.888 -6.600 1.00 92.81 96 GLN A N 1
ATOM 722 C CA . GLN A 1 96 ? 3.252 8.776 -6.034 1.00 92.81 96 GLN A CA 1
ATOM 723 C C . GLN A 1 96 ? 1.872 8.110 -6.022 1.00 92.81 96 GLN A C 1
ATOM 725 O O . GLN A 1 96 ? 1.200 8.136 -4.992 1.00 92.81 96 GLN A O 1
ATOM 730 N N . SER A 1 97 ? 1.482 7.452 -7.113 1.00 91.25 97 SER A N 1
ATOM 731 C CA . SER A 1 97 ? 0.207 6.746 -7.220 1.00 91.25 97 SER A CA 1
ATOM 732 C C . SER A 1 97 ? 0.074 5.643 -6.174 1.00 91.25 97 SER A C 1
ATOM 734 O O . SER A 1 97 ? -0.941 5.601 -5.482 1.00 91.25 97 SER A O 1
ATOM 736 N N . TYR A 1 98 ? 1.102 4.810 -5.974 1.00 90.81 98 TYR A N 1
ATOM 737 C CA . TYR A 1 98 ? 1.073 3.776 -4.932 1.00 90.81 98 TYR A CA 1
ATOM 738 C C . TYR A 1 98 ? 1.009 4.356 -3.516 1.00 90.81 98 TYR A C 1
ATOM 740 O O . TYR A 1 98 ? 0.263 3.838 -2.691 1.00 90.81 98 TYR A O 1
ATOM 748 N N . ARG A 1 99 ? 1.730 5.447 -3.228 1.00 90.00 99 ARG A N 1
ATOM 749 C CA . ARG A 1 99 ? 1.658 6.106 -1.911 1.00 90.00 99 ARG A CA 1
ATOM 750 C C . ARG A 1 99 ? 0.306 6.758 -1.662 1.00 90.00 99 ARG A C 1
ATOM 752 O O . ARG A 1 99 ? -0.235 6.635 -0.574 1.00 90.00 99 ARG A O 1
ATOM 759 N N . SER A 1 100 ? -0.264 7.408 -2.672 1.00 89.19 100 SER A N 1
ATOM 760 C CA . SER A 1 100 ? -1.601 7.997 -2.559 1.00 89.19 100 SER A CA 1
ATOM 761 C C . SER A 1 100 ? -2.688 6.936 -2.376 1.00 89.19 100 SER A C 1
ATOM 763 O O . SER A 1 100 ? -3.714 7.215 -1.774 1.00 89.19 100 SER A O 1
ATOM 765 N N . ALA A 1 101 ? -2.475 5.709 -2.866 1.00 87.94 101 ALA A N 1
ATOM 766 C CA . ALA A 1 101 ? -3.422 4.607 -2.706 1.00 87.94 101 ALA A CA 1
ATOM 767 C C . ALA A 1 101 ? -3.527 4.098 -1.260 1.00 87.94 101 ALA A C 1
ATOM 769 O O . ALA A 1 101 ? -4.425 3.325 -0.962 1.00 87.94 101 ALA A O 1
ATOM 770 N N . ILE A 1 102 ? -2.645 4.517 -0.356 1.00 87.00 102 ILE A N 1
ATOM 771 C CA . ILE A 1 102 ? -2.743 4.204 1.077 1.00 87.00 102 ILE A CA 1
ATOM 772 C C . ILE A 1 102 ? -2.971 5.459 1.927 1.00 87.00 102 ILE A C 1
ATOM 774 O O . ILE A 1 102 ? -2.850 5.400 3.145 1.00 87.00 102 ILE A O 1
ATOM 778 N N . ASP A 1 103 ? -3.253 6.600 1.294 1.00 90.19 103 ASP A N 1
ATOM 779 C CA . ASP A 1 103 ? -3.558 7.844 1.994 1.00 90.19 103 ASP A CA 1
ATOM 780 C C . ASP A 1 103 ? -4.930 7.729 2.681 1.00 90.19 103 ASP A C 1
ATOM 782 O O . ASP A 1 103 ? -5.937 7.579 1.980 1.00 90.19 103 ASP A O 1
ATOM 786 N N . PRO A 1 104 ? -5.006 7.819 4.023 1.00 91.94 104 PRO A N 1
ATOM 787 C CA . PRO A 1 104 ? -6.268 7.712 4.746 1.00 91.94 104 PRO A CA 1
ATOM 788 C C . PRO A 1 104 ? -7.326 8.723 4.304 1.00 91.94 104 PRO A C 1
ATOM 790 O O . PRO A 1 104 ? -8.511 8.402 4.347 1.00 91.94 104 PRO A O 1
ATOM 793 N N . GLN A 1 105 ? -6.915 9.919 3.860 1.00 93.25 105 GLN A N 1
ATOM 794 C CA . GLN A 1 105 ? -7.854 10.929 3.365 1.00 93.25 105 GLN A CA 1
ATOM 795 C C . GLN A 1 105 ? -8.564 10.423 2.109 1.00 93.25 105 GLN A C 1
ATOM 797 O O . GLN A 1 105 ? -9.782 10.278 2.084 1.00 93.25 105 GLN A O 1
ATOM 802 N N . ARG A 1 106 ? -7.779 10.009 1.112 1.00 93.31 106 ARG A N 1
ATOM 803 C CA . ARG A 1 106 ? -8.302 9.450 -0.137 1.00 93.31 106 ARG A CA 1
ATOM 804 C C . ARG A 1 106 ? -9.174 8.211 0.090 1.00 93.31 106 ARG A C 1
ATOM 806 O O . ARG A 1 106 ? -10.148 8.010 -0.628 1.00 93.31 106 ARG A O 1
ATOM 813 N N . GLN A 1 107 ? -8.798 7.359 1.042 1.00 92.75 107 GLN A N 1
ATOM 814 C CA . GLN A 1 107 ? -9.554 6.147 1.357 1.00 92.75 107 GLN A CA 1
ATOM 815 C C . GLN A 1 107 ? -10.895 6.458 2.024 1.00 92.75 107 GLN A C 1
ATOM 817 O O . GLN A 1 107 ? -11.916 5.912 1.613 1.00 92.75 107 GLN A O 1
ATOM 822 N N . GLY A 1 108 ? -10.908 7.369 3.000 1.00 93.75 108 GLY A N 1
ATOM 823 C CA . GLY A 1 108 ? -12.147 7.822 3.630 1.00 93.75 108 GLY A CA 1
ATOM 824 C C . GLY A 1 108 ? -13.101 8.473 2.626 1.00 93.75 108 GLY A C 1
ATOM 825 O O . GLY A 1 108 ? -14.277 8.112 2.604 1.00 93.75 108 GLY A O 1
ATOM 826 N N . ASP A 1 109 ? -12.586 9.334 1.742 1.00 95.38 109 ASP A N 1
ATOM 827 C CA . ASP A 1 109 ? -13.363 9.949 0.658 1.00 95.38 109 ASP A CA 1
ATOM 828 C C . ASP A 1 109 ? -13.988 8.888 -0.262 1.00 95.38 109 ASP A C 1
ATOM 830 O O . ASP A 1 109 ? -15.193 8.908 -0.508 1.00 95.38 109 ASP A O 1
ATOM 834 N N . ALA A 1 110 ? -13.198 7.908 -0.717 1.00 92.44 110 ALA A N 1
ATOM 835 C CA . ALA A 1 110 ? -13.691 6.838 -1.584 1.00 92.44 110 ALA A CA 1
ATOM 836 C C . ALA A 1 110 ? -14.780 5.984 -0.911 1.00 92.44 110 ALA A C 1
ATOM 838 O O . ALA A 1 110 ? -15.742 5.571 -1.555 1.00 92.44 110 ALA A O 1
ATOM 839 N N . TRP A 1 111 ? -14.665 5.727 0.393 1.00 94.12 111 TRP A N 1
ATOM 840 C CA . TRP A 1 111 ? -15.683 4.985 1.141 1.00 94.12 111 TRP A CA 1
ATOM 841 C C . TRP A 1 111 ? -16.963 5.785 1.383 1.00 94.12 111 TRP A C 1
ATOM 843 O O . TRP A 1 111 ? -18.024 5.192 1.571 1.00 94.12 111 TRP A O 1
ATOM 853 N N . LEU A 1 112 ? -16.886 7.116 1.366 1.00 94.75 112 LEU A N 1
ATOM 854 C CA . LEU A 1 112 ? -18.054 7.990 1.451 1.00 94.75 112 LEU A CA 1
ATOM 855 C C . LEU A 1 112 ? -18.856 8.043 0.143 1.00 94.75 112 LEU A C 1
ATOM 857 O O . LEU A 1 112 ? -20.049 8.355 0.184 1.00 94.75 112 LEU A O 1
ATOM 861 N N . GLU A 1 113 ? -18.241 7.722 -0.999 1.00 93.62 113 GLU A N 1
ATOM 862 C CA . GLU A 1 113 ? -18.938 7.610 -2.289 1.00 93.62 113 GLU A CA 1
ATOM 863 C C . GLU A 1 113 ? -19.891 6.400 -2.335 1.00 93.62 113 GLU A C 1
ATOM 865 O O . GLU A 1 113 ? -20.927 6.446 -3.006 1.00 93.62 113 GLU A O 1
ATOM 870 N N . ASP A 1 114 ? -19.590 5.332 -1.588 1.00 92.19 114 ASP A N 1
ATOM 871 C CA . ASP A 1 114 ? -20.486 4.189 -1.420 1.00 92.19 114 ASP A CA 1
ATOM 872 C C . ASP A 1 114 ? -21.543 4.486 -0.345 1.00 92.19 114 ASP A C 1
ATOM 874 O O . ASP A 1 114 ? -21.274 4.543 0.857 1.00 92.19 114 ASP A O 1
ATOM 878 N N . SER A 1 115 ? -22.796 4.638 -0.784 1.00 92.19 115 SER A N 1
ATOM 879 C CA . SER A 1 115 ? -23.902 5.019 0.098 1.00 92.19 115 SER A CA 1
ATOM 880 C C . SER A 1 115 ? -24.197 4.026 1.231 1.00 92.19 115 SER A C 1
ATOM 882 O O . SER A 1 115 ? -24.720 4.440 2.267 1.00 92.19 115 SER A O 1
ATOM 884 N N . GLU A 1 116 ? -23.899 2.734 1.067 1.00 91.00 116 GLU A N 1
ATOM 885 C CA . GLU A 1 116 ? -24.142 1.723 2.106 1.00 91.00 116 GLU A CA 1
ATOM 886 C C . GLU A 1 116 ? -23.009 1.710 3.136 1.00 91.00 116 GLU A C 1
ATOM 888 O O . GLU A 1 116 ? -23.258 1.660 4.348 1.00 91.00 116 GLU A O 1
ATOM 893 N N . VAL A 1 117 ? -21.766 1.844 2.671 1.00 91.44 117 VAL A N 1
ATOM 894 C CA . VAL A 1 117 ? -20.592 1.988 3.541 1.00 91.44 117 VAL A CA 1
ATOM 895 C C . VAL A 1 117 ? -20.684 3.286 4.352 1.00 91.44 117 VAL A C 1
ATOM 897 O O . VAL A 1 117 ? -20.562 3.256 5.579 1.00 91.44 117 VAL A O 1
ATOM 900 N N . ALA A 1 118 ? -21.022 4.409 3.711 1.00 93.12 118 ALA A N 1
ATOM 901 C CA . ALA A 1 118 ? -21.180 5.706 4.367 1.00 93.12 118 ALA A CA 1
ATOM 902 C C . ALA A 1 118 ? -22.243 5.686 5.482 1.00 93.12 118 ALA A C 1
ATOM 904 O O . ALA A 1 118 ? -22.001 6.169 6.592 1.00 93.12 118 ALA A O 1
ATOM 905 N N . LYS A 1 119 ? -23.414 5.080 5.229 1.00 92.81 119 LYS A N 1
ATOM 906 C CA . LYS A 1 119 ? -24.463 4.901 6.255 1.00 92.81 119 LYS A CA 1
ATOM 907 C C . LYS A 1 119 ? -23.985 4.046 7.425 1.00 92.81 119 LYS A C 1
ATOM 909 O O . LYS A 1 119 ? -24.413 4.276 8.556 1.00 92.81 119 LYS A O 1
ATOM 914 N N . SER A 1 120 ? -23.139 3.055 7.161 1.00 91.31 120 SER A N 1
ATOM 915 C CA . SER A 1 120 ? -22.598 2.180 8.201 1.00 91.31 120 SER A CA 1
ATOM 916 C C . SER A 1 120 ? -21.650 2.957 9.114 1.00 91.31 120 SER A C 1
ATOM 918 O O . SER A 1 120 ? -21.847 2.941 10.325 1.00 91.31 120 SER A O 1
ATOM 920 N N . PHE A 1 121 ? -20.734 3.762 8.566 1.00 92.50 121 PHE A N 1
ATOM 921 C CA . PHE A 1 121 ? -19.889 4.654 9.375 1.00 92.50 121 PHE A CA 1
ATOM 922 C C . PHE A 1 121 ? -20.693 5.663 10.200 1.00 92.50 121 PHE A C 1
ATOM 924 O O . PHE A 1 121 ? -20.408 5.856 11.382 1.00 92.50 121 PHE A O 1
ATOM 931 N N . GLN A 1 122 ? -21.751 6.247 9.624 1.00 92.44 122 GLN A N 1
ATOM 932 C CA . GLN A 1 122 ? -22.667 7.122 10.366 1.00 92.44 122 GLN A CA 1
ATOM 933 C C . GLN A 1 122 ? -23.362 6.382 11.512 1.00 92.44 122 GLN A C 1
ATOM 935 O O . GLN A 1 122 ? -23.481 6.923 12.611 1.00 92.44 122 GLN A O 1
ATOM 940 N N . ARG A 1 123 ? -23.802 5.139 11.276 1.00 89.81 123 ARG A N 1
ATOM 941 C CA . ARG A 1 123 ? -24.459 4.316 12.295 1.00 89.81 123 ARG A CA 1
ATOM 942 C C . ARG A 1 123 ? -23.523 3.982 13.444 1.00 89.81 123 ARG A C 1
ATOM 944 O O . ARG A 1 123 ? -24.005 3.992 14.562 1.00 89.81 123 ARG A O 1
ATOM 951 N N . VAL A 1 124 ? -22.246 3.704 13.178 1.00 88.88 124 VAL A N 1
ATOM 952 C CA . VAL A 1 124 ? -21.221 3.392 14.197 1.00 88.88 124 VAL A CA 1
ATOM 953 C C . VAL A 1 124 ? -20.621 4.671 14.811 1.00 88.88 124 VAL A C 1
ATOM 955 O O . VAL A 1 124 ? -19.909 4.618 15.809 1.00 88.88 124 VAL A O 1
ATOM 958 N N . ASN A 1 125 ? -20.956 5.842 14.257 1.00 91.38 125 ASN A N 1
ATOM 959 C CA . ASN A 1 125 ? -20.435 7.149 14.653 1.00 91.38 125 ASN A CA 1
ATOM 960 C C . ASN A 1 125 ? -18.897 7.218 14.609 1.00 91.38 125 ASN A C 1
ATOM 962 O O . ASN A 1 125 ? -18.250 7.690 15.546 1.00 91.38 125 ASN A O 1
ATOM 966 N N . VAL A 1 126 ? -18.324 6.727 13.509 1.00 92.62 126 VAL A N 1
ATOM 967 C CA . VAL A 1 126 ? -16.880 6.723 13.256 1.00 92.62 126 VAL A CA 1
ATOM 968 C C . VAL A 1 126 ? -16.579 7.539 12.009 1.00 92.62 126 VAL A C 1
ATOM 970 O O . VAL A 1 126 ? -17.256 7.406 10.993 1.00 92.62 126 VAL A O 1
ATOM 973 N N . ASP A 1 127 ? -15.546 8.376 12.088 1.00 92.94 127 ASP A N 1
ATOM 974 C CA . ASP A 1 127 ? -15.019 9.095 10.930 1.00 92.94 127 ASP A CA 1
ATOM 975 C C . ASP A 1 127 ? -14.334 8.099 9.968 1.00 92.94 127 ASP A C 1
ATOM 977 O O . ASP A 1 127 ? -13.370 7.436 10.380 1.00 92.94 127 ASP A O 1
ATOM 981 N N . PRO A 1 128 ? -14.785 7.990 8.702 1.00 93.81 128 PRO A N 1
ATOM 982 C CA . PRO A 1 128 ? -14.186 7.096 7.714 1.00 93.81 128 PRO A CA 1
ATOM 983 C C . PRO A 1 128 ? -12.682 7.305 7.526 1.00 93.81 128 PRO A C 1
ATOM 985 O O . PRO A 1 128 ? -11.959 6.332 7.325 1.00 93.81 128 PRO A O 1
ATOM 988 N N . HIS A 1 129 ? -12.181 8.537 7.644 1.00 94.12 129 HIS A N 1
ATOM 989 C CA . HIS A 1 129 ? -10.755 8.834 7.481 1.00 94.12 129 HIS A CA 1
ATOM 990 C C . HIS A 1 129 ? -9.918 8.272 8.633 1.00 94.12 129 HIS A C 1
ATOM 992 O O . HIS A 1 129 ? -8.832 7.727 8.419 1.00 94.12 129 HIS A O 1
ATOM 998 N N . ASN A 1 130 ? -10.436 8.360 9.861 1.00 93.94 130 ASN A N 1
ATOM 999 C CA . ASN A 1 130 ? -9.770 7.794 11.034 1.00 93.94 130 ASN A CA 1
ATOM 1000 C C . ASN A 1 130 ? -9.777 6.267 10.968 1.00 93.94 130 ASN A C 1
ATOM 1002 O O . ASN A 1 130 ? -8.765 5.627 11.262 1.00 93.94 130 ASN A O 1
ATOM 1006 N N . PHE A 1 131 ? -10.888 5.674 10.521 1.00 94.25 131 PHE A N 1
ATOM 1007 C CA . PHE A 1 131 ? -10.938 4.235 10.297 1.00 94.25 131 PHE A CA 1
ATOM 1008 C C . PHE A 1 131 ? -10.011 3.796 9.159 1.00 94.25 131 PHE A C 1
ATOM 1010 O O . PHE A 1 131 ? -9.347 2.773 9.288 1.00 94.25 131 PHE A O 1
ATOM 1017 N N . ALA A 1 132 ? -9.880 4.577 8.084 1.00 93.12 132 ALA A N 1
ATOM 1018 C CA . ALA A 1 132 ? -8.945 4.282 7.001 1.00 93.12 132 ALA A CA 1
ATOM 1019 C C . ALA A 1 132 ? -7.490 4.270 7.481 1.00 93.12 132 ALA A C 1
ATOM 1021 O O . ALA A 1 132 ? -6.712 3.393 7.096 1.00 93.12 132 ALA A O 1
ATOM 1022 N N . ALA A 1 133 ? -7.125 5.199 8.366 1.00 93.38 133 ALA A N 1
ATOM 1023 C CA . ALA A 1 133 ? -5.813 5.212 8.997 1.00 93.38 133 ALA A CA 1
ATOM 1024 C C . ALA A 1 133 ? -5.582 3.957 9.851 1.00 93.38 133 ALA A C 1
ATOM 1026 O O . ALA A 1 133 ? -4.558 3.287 9.694 1.00 93.38 133 ALA A O 1
ATOM 1027 N N . LEU A 1 134 ? -6.557 3.592 10.690 1.00 93.75 134 LEU A N 1
ATOM 1028 C CA . LEU A 1 134 ? -6.514 2.387 11.522 1.00 93.75 134 LEU A CA 1
ATOM 1029 C C . LEU A 1 134 ? -6.414 1.106 10.677 1.00 93.75 134 LEU A C 1
ATOM 1031 O O . LEU A 1 134 ? -5.551 0.259 10.918 1.00 93.75 134 LEU A O 1
ATOM 1035 N N . ALA A 1 135 ? -7.242 0.986 9.640 1.00 93.25 135 ALA A N 1
ATOM 1036 C CA . ALA A 1 135 ? -7.238 -0.141 8.716 1.00 93.25 135 ALA A CA 1
ATOM 1037 C C . ALA A 1 135 ? -5.904 -0.253 7.966 1.00 93.25 135 ALA A C 1
ATOM 1039 O O . ALA A 1 135 ? -5.371 -1.354 7.826 1.00 93.25 135 ALA A O 1
ATOM 1040 N N . THR A 1 136 ? -5.326 0.872 7.530 1.00 92.19 136 THR A N 1
ATOM 1041 C CA . THR A 1 136 ? -4.002 0.915 6.886 1.00 92.19 136 THR A CA 1
ATOM 1042 C C . THR A 1 136 ? -2.915 0.441 7.845 1.00 92.19 136 THR A C 1
ATOM 1044 O O . THR A 1 136 ? -2.126 -0.440 7.502 1.00 92.19 136 THR A O 1
ATOM 1047 N N . LYS A 1 137 ? -2.908 0.976 9.071 1.00 93.38 137 LYS A N 1
ATOM 1048 C CA . LYS A 1 137 ? -1.969 0.623 10.141 1.00 93.38 137 LYS A CA 1
ATOM 1049 C C . LYS A 1 137 ? -1.977 -0.885 10.423 1.00 93.38 137 LYS A C 1
ATOM 1051 O O . LYS A 1 137 ? -0.928 -1.530 10.384 1.00 93.38 137 LYS A O 1
ATOM 1056 N N . ILE A 1 138 ? -3.163 -1.462 10.633 1.00 93.12 138 ILE A N 1
ATOM 1057 C CA . ILE A 1 138 ? -3.339 -2.897 10.908 1.00 93.12 138 ILE A CA 1
ATOM 1058 C C . ILE A 1 138 ? -2.968 -3.744 9.687 1.00 93.12 138 ILE A C 1
ATOM 1060 O O . ILE A 1 138 ? -2.251 -4.733 9.830 1.00 93.12 138 ILE A O 1
ATOM 1064 N N . SER A 1 139 ? -3.381 -3.344 8.482 1.00 91.38 139 SER A N 1
ATOM 1065 C CA . SER A 1 139 ? -3.076 -4.079 7.245 1.00 91.38 139 SER A CA 1
ATOM 1066 C C . SER A 1 139 ? -1.576 -4.127 6.948 1.00 91.38 139 SER A C 1
ATOM 1068 O O . SER A 1 139 ? -1.056 -5.168 6.534 1.00 91.38 139 SER A O 1
ATOM 1070 N N . LEU A 1 140 ? -0.856 -3.024 7.186 1.00 91.12 140 LEU A N 1
ATOM 1071 C CA . LEU A 1 140 ? 0.600 -2.974 7.054 1.00 91.12 140 LEU A CA 1
ATOM 1072 C C . LEU A 1 140 ? 1.286 -3.834 8.114 1.00 91.12 140 LEU A C 1
ATOM 1074 O O . LEU A 1 140 ? 2.210 -4.569 7.774 1.00 91.12 140 LEU A O 1
ATOM 1078 N N . ALA A 1 141 ? 0.822 -3.800 9.366 1.00 92.06 141 ALA A N 1
ATOM 1079 C CA . ALA A 1 141 ? 1.374 -4.636 10.427 1.00 92.06 141 ALA A CA 1
ATOM 1080 C C . ALA A 1 141 ? 1.142 -6.137 10.179 1.00 92.06 141 ALA A C 1
ATOM 1082 O O . ALA A 1 141 ? 2.071 -6.935 10.318 1.00 92.06 141 ALA A O 1
ATOM 1083 N N . TRP A 1 142 ? -0.048 -6.513 9.707 1.00 90.81 142 TRP A N 1
ATOM 1084 C CA . TRP A 1 142 ? -0.373 -7.871 9.258 1.00 90.81 142 TRP A CA 1
ATOM 1085 C C . TRP A 1 142 ? 0.542 -8.329 8.125 1.00 90.81 142 TRP A C 1
ATOM 1087 O O . TRP A 1 142 ? 1.200 -9.369 8.219 1.00 90.81 142 TRP A O 1
ATOM 1097 N N . SER A 1 143 ? 0.669 -7.500 7.093 1.00 88.56 143 SER A N 1
ATOM 1098 C CA . SER A 1 143 ? 1.551 -7.757 5.954 1.00 88.56 143 SER A CA 1
ATOM 1099 C C . SER A 1 143 ? 3.023 -7.860 6.366 1.00 88.56 143 SER A C 1
ATOM 1101 O O . SER A 1 143 ? 3.755 -8.718 5.882 1.00 88.56 143 SER A O 1
ATOM 1103 N N . ALA A 1 144 ? 3.482 -7.013 7.286 1.00 88.38 144 ALA A N 1
ATOM 1104 C CA . ALA A 1 144 ? 4.847 -7.062 7.795 1.00 88.38 144 ALA A CA 1
ATOM 1105 C C . ALA A 1 144 ? 5.104 -8.338 8.607 1.00 88.38 144 ALA A C 1
ATOM 1107 O O . ALA A 1 144 ? 6.183 -8.919 8.491 1.00 88.38 144 ALA A O 1
ATOM 1108 N N . SER A 1 145 ? 4.123 -8.787 9.398 1.00 87.25 145 SER A N 1
ATOM 1109 C CA . SER A 1 145 ? 4.237 -9.993 10.225 1.00 87.25 145 SER A CA 1
ATOM 1110 C C . SER A 1 145 ? 4.350 -11.276 9.399 1.00 87.25 145 SER A C 1
ATOM 1112 O O . SER A 1 145 ? 5.085 -12.181 9.784 1.00 87.25 145 SER A O 1
ATOM 1114 N N . THR A 1 146 ? 3.685 -11.318 8.242 1.00 82.75 146 THR A N 1
ATOM 1115 C CA . THR A 1 146 ? 3.740 -12.441 7.298 1.00 82.75 146 THR A CA 1
ATOM 1116 C C . THR A 1 146 ? 5.025 -12.402 6.466 1.00 82.75 146 THR A C 1
ATOM 1118 O O . THR A 1 146 ? 5.737 -13.397 6.375 1.00 82.75 146 THR A O 1
ATOM 1121 N N . VAL A 1 147 ? 5.409 -11.232 5.941 1.00 81.25 147 VAL A N 1
ATOM 1122 C CA . VAL A 1 147 ? 6.585 -11.094 5.061 1.00 81.25 147 VAL A CA 1
ATOM 1123 C C . VAL A 1 147 ? 7.921 -11.191 5.809 1.00 81.25 147 VAL A C 1
ATOM 1125 O O . VAL A 1 147 ? 8.852 -11.798 5.283 1.00 81.25 147 VAL A O 1
ATOM 1128 N N . LYS A 1 148 ? 8.070 -10.620 7.020 1.00 69.06 148 LYS A N 1
ATOM 1129 C CA . LYS A 1 148 ? 9.352 -10.660 7.767 1.00 69.06 148 LYS A CA 1
ATOM 1130 C C . LYS A 1 148 ? 9.776 -12.084 8.151 1.00 69.06 148 LYS A C 1
ATOM 1132 O O . LYS A 1 148 ? 10.971 -12.315 8.318 1.00 69.06 148 LYS A O 1
ATOM 1137 N N . GLY A 1 149 ? 8.828 -13.015 8.277 1.00 65.94 149 GLY A N 1
ATOM 1138 C CA . GLY A 1 149 ? 9.124 -14.428 8.525 1.00 65.94 149 GLY A CA 1
ATOM 1139 C C . GLY A 1 149 ? 9.713 -15.155 7.312 1.00 65.94 149 GLY A C 1
ATOM 1140 O O . GLY A 1 149 ? 10.438 -16.129 7.483 1.00 65.94 149 GLY A O 1
ATOM 1141 N N . GLU A 1 150 ? 9.442 -14.666 6.099 1.00 64.06 150 GLU A N 1
ATOM 1142 C CA . GLU A 1 150 ? 9.677 -15.408 4.853 1.00 64.06 150 GLU A CA 1
ATOM 1143 C C . GLU A 1 150 ? 10.691 -14.727 3.915 1.00 64.06 150 GLU A C 1
ATOM 1145 O O . GLU A 1 150 ? 11.392 -15.398 3.157 1.00 64.06 150 GLU A O 1
ATOM 1150 N N . VAL A 1 151 ? 10.808 -13.393 3.955 1.00 73.00 151 VAL A N 1
ATOM 1151 C CA . VAL A 1 151 ? 11.559 -12.612 2.962 1.00 73.00 151 VAL A CA 1
ATOM 1152 C C . VAL A 1 151 ? 12.629 -11.732 3.621 1.00 73.00 151 VAL A C 1
ATOM 1154 O O . VAL A 1 151 ? 12.307 -10.864 4.439 1.00 73.00 151 VAL A O 1
ATOM 1157 N N . PRO A 1 152 ? 13.911 -11.826 3.206 1.00 82.50 152 PRO A N 1
ATOM 1158 C CA . PRO A 1 152 ? 14.945 -10.898 3.651 1.00 82.50 152 PRO A CA 1
ATOM 1159 C C . PRO A 1 152 ? 14.725 -9.520 3.002 1.00 82.50 152 PRO A C 1
ATOM 1161 O O . PRO A 1 152 ? 15.216 -9.243 1.902 1.00 82.50 152 PRO A O 1
ATOM 1164 N N . ILE A 1 153 ? 13.978 -8.639 3.682 1.00 84.75 153 ILE A N 1
ATOM 1165 C CA . ILE A 1 153 ? 13.513 -7.341 3.150 1.00 84.75 153 ILE A CA 1
ATOM 1166 C C . ILE A 1 153 ? 14.663 -6.515 2.560 1.00 84.75 153 ILE A C 1
ATOM 1168 O O . ILE A 1 153 ? 14.564 -6.044 1.429 1.00 84.75 153 ILE A O 1
ATOM 1172 N N . LEU A 1 154 ? 15.776 -6.363 3.288 1.00 86.62 154 LEU A N 1
ATOM 1173 C CA . LEU A 1 154 ? 16.904 -5.533 2.841 1.00 86.62 154 LEU A CA 1
ATOM 1174 C C . LEU A 1 154 ? 17.586 -6.085 1.583 1.00 86.62 154 LEU A C 1
ATOM 1176 O O . LEU A 1 154 ? 17.925 -5.318 0.679 1.00 86.62 154 LEU A O 1
ATOM 1180 N N . ALA A 1 155 ? 17.772 -7.406 1.510 1.00 87.62 155 ALA A N 1
ATOM 1181 C CA . ALA A 1 155 ? 18.356 -8.055 0.340 1.00 87.62 155 ALA A CA 1
ATOM 1182 C C . ALA A 1 155 ? 17.420 -7.936 -0.872 1.00 87.62 155 ALA A C 1
ATOM 1184 O O . ALA A 1 155 ? 17.858 -7.595 -1.970 1.00 87.62 155 ALA A O 1
ATOM 1185 N N . THR A 1 156 ? 16.118 -8.121 -0.651 1.00 88.75 156 THR A N 1
ATOM 1186 C CA . THR A 1 156 ? 15.095 -8.005 -1.696 1.00 88.75 156 THR A CA 1
ATOM 1187 C C . THR A 1 156 ? 14.998 -6.575 -2.227 1.00 88.75 156 THR A C 1
ATOM 1189 O O . THR A 1 156 ? 14.994 -6.371 -3.437 1.00 88.75 156 THR A O 1
ATOM 1192 N N . GLN A 1 157 ? 15.020 -5.564 -1.353 1.00 90.06 157 GLN A N 1
ATOM 1193 C CA . GLN A 1 157 ? 15.053 -4.155 -1.762 1.00 90.06 157 GLN A CA 1
ATOM 1194 C C . GLN A 1 157 ? 16.288 -3.820 -2.607 1.00 90.06 157 GLN A C 1
ATOM 1196 O O . GLN A 1 157 ? 16.175 -3.078 -3.583 1.00 90.06 157 GLN A O 1
ATOM 1201 N N . ARG A 1 158 ? 17.466 -4.358 -2.256 1.00 91.56 158 ARG A N 1
ATOM 1202 C CA . ARG A 1 158 ? 18.685 -4.170 -3.058 1.00 91.56 158 ARG A CA 1
ATOM 1203 C C . ARG A 1 158 ? 18.517 -4.770 -4.456 1.00 91.56 158 ARG A C 1
ATOM 1205 O O . ARG A 1 158 ? 18.727 -4.062 -5.434 1.00 91.56 158 ARG A O 1
ATOM 1212 N N . ARG A 1 159 ? 18.050 -6.017 -4.539 1.00 92.19 159 ARG A N 1
ATOM 1213 C CA . ARG A 1 159 ? 17.805 -6.713 -5.809 1.00 92.19 159 ARG A CA 1
ATOM 1214 C C . ARG A 1 159 ? 16.809 -5.972 -6.703 1.00 92.19 159 ARG A C 1
ATOM 1216 O O . ARG A 1 159 ? 17.037 -5.837 -7.898 1.00 92.19 159 ARG A O 1
ATOM 1223 N N . LEU A 1 160 ? 15.713 -5.468 -6.131 1.00 92.50 160 LEU A N 1
ATOM 1224 C CA . LEU A 1 160 ? 14.713 -4.707 -6.887 1.00 92.50 160 LEU A CA 1
ATOM 1225 C C . LEU A 1 160 ? 15.273 -3.384 -7.413 1.00 92.50 160 LEU A C 1
ATOM 1227 O O . LEU A 1 160 ? 14.887 -2.958 -8.497 1.00 92.50 160 LEU A O 1
ATOM 1231 N N . ARG A 1 161 ? 16.185 -2.740 -6.673 1.00 93.81 161 ARG A N 1
ATOM 1232 C CA . ARG A 1 161 ? 16.873 -1.534 -7.148 1.00 93.81 161 ARG A CA 1
ATOM 1233 C C . ARG A 1 161 ? 17.755 -1.842 -8.354 1.00 93.81 161 ARG A C 1
ATOM 1235 O O . ARG A 1 161 ? 17.623 -1.164 -9.363 1.00 93.81 161 ARG A O 1
ATOM 1242 N N . GLU A 1 162 ? 18.584 -2.877 -8.261 1.00 94.44 162 GLU A N 1
ATOM 1243 C CA . GLU A 1 162 ? 19.453 -3.322 -9.361 1.00 94.44 162 GLU A CA 1
ATOM 1244 C C . GLU A 1 162 ? 18.626 -3.707 -10.600 1.00 94.44 162 GLU A C 1
ATOM 1246 O O . GLU A 1 162 ? 18.923 -3.283 -11.715 1.00 94.44 162 GLU A O 1
ATOM 1251 N N . GLN A 1 163 ? 17.523 -4.440 -10.403 1.00 94.44 163 GLN A N 1
ATOM 1252 C CA . GLN A 1 163 ? 16.591 -4.788 -11.476 1.00 94.44 163 GLN A CA 1
ATOM 1253 C C . GLN A 1 163 ? 15.948 -3.545 -12.106 1.00 94.44 163 GLN A C 1
ATOM 1255 O O . GLN A 1 163 ? 15.822 -3.469 -13.327 1.00 94.44 163 GLN A O 1
ATOM 1260 N N . LEU A 1 164 ? 15.533 -2.568 -11.295 1.00 94.44 164 LEU A N 1
ATOM 1261 C CA . LEU A 1 164 ? 14.942 -1.329 -11.792 1.00 94.44 164 LEU A CA 1
ATOM 1262 C C . LEU A 1 164 ? 15.958 -0.505 -12.594 1.00 94.44 164 LEU A C 1
ATOM 1264 O O . LEU A 1 164 ? 15.601 0.023 -13.640 1.00 94.44 164 LEU A O 1
ATOM 1268 N N . GLU A 1 165 ? 17.207 -0.415 -12.137 1.00 94.75 165 GLU A N 1
ATOM 1269 C CA . GLU A 1 165 ? 18.290 0.270 -12.856 1.00 94.75 165 GLU A CA 1
ATOM 1270 C C . GLU A 1 165 ? 18.559 -0.375 -14.222 1.00 94.75 165 GLU A C 1
ATOM 1272 O O . GLU A 1 165 ? 18.626 0.337 -15.225 1.00 94.75 165 GLU A O 1
ATOM 1277 N N . ALA A 1 166 ? 18.609 -1.710 -14.287 1.00 93.75 166 ALA A N 1
ATOM 1278 C CA . ALA A 1 166 ? 18.745 -2.437 -15.548 1.00 93.75 166 ALA A CA 1
ATOM 1279 C C . ALA A 1 166 ? 17.561 -2.177 -16.498 1.00 93.75 166 ALA A C 1
ATOM 1281 O O . ALA A 1 166 ? 17.758 -1.874 -17.671 1.00 93.75 166 ALA A O 1
ATOM 1282 N N . LEU A 1 167 ? 16.324 -2.217 -15.988 1.00 93.38 167 LEU A N 1
ATOM 1283 C CA . LEU A 1 167 ? 15.124 -1.945 -16.789 1.00 93.38 167 LEU A CA 1
ATOM 1284 C C . LEU A 1 167 ? 15.061 -0.496 -17.291 1.00 93.38 167 LEU A C 1
ATOM 1286 O O . LEU A 1 167 ? 14.594 -0.254 -18.402 1.00 93.38 167 LEU A O 1
ATOM 1290 N N . ILE A 1 168 ? 15.512 0.470 -16.486 1.00 93.38 168 ILE A N 1
ATOM 1291 C CA . ILE A 1 168 ? 15.615 1.874 -16.904 1.00 93.38 168 ILE A CA 1
ATOM 1292 C C . ILE A 1 168 ? 16.590 1.993 -18.069 1.00 93.38 168 ILE A C 1
ATOM 1294 O O . ILE A 1 168 ? 16.234 2.583 -19.088 1.00 93.38 168 ILE A O 1
ATOM 1298 N N . PHE A 1 169 ? 17.785 1.413 -17.928 1.00 93.56 169 PHE A N 1
ATOM 1299 C CA . PHE A 1 169 ? 18.802 1.443 -18.974 1.00 93.56 169 PHE A CA 1
ATOM 1300 C C . PHE A 1 169 ? 18.260 0.877 -20.289 1.00 93.56 169 PHE A C 1
ATOM 1302 O O . PHE A 1 169 ? 18.360 1.534 -21.321 1.00 93.56 169 PHE A O 1
ATOM 1309 N N . ASP A 1 170 ? 17.609 -0.280 -20.220 1.00 91.19 170 ASP A N 1
ATOM 1310 C CA . ASP A 1 170 ? 16.978 -0.976 -21.340 1.00 91.19 170 ASP A CA 1
ATOM 1311 C C . ASP A 1 170 ? 15.892 -0.159 -22.058 1.00 91.19 170 ASP A C 1
ATOM 1313 O O . ASP A 1 170 ? 15.751 -0.235 -23.278 1.00 91.19 170 ASP A O 1
ATOM 1317 N N . VAL A 1 171 ? 15.100 0.610 -21.306 1.00 90.06 171 VAL A N 1
ATOM 1318 C CA . VAL A 1 171 ? 14.028 1.459 -21.854 1.00 90.06 171 VAL A CA 1
ATOM 1319 C C . VAL A 1 171 ? 14.581 2.751 -22.464 1.00 90.06 171 VAL A C 1
ATOM 1321 O O . VAL A 1 171 ? 13.994 3.267 -23.424 1.00 90.06 171 VAL A O 1
ATOM 1324 N N . GLU A 1 172 ? 15.673 3.284 -21.905 1.00 90.50 172 GLU A N 1
ATOM 1325 C CA . GLU A 1 172 ? 16.384 4.471 -22.408 1.00 90.50 172 GLU A CA 1
ATOM 1326 C C . GLU A 1 172 ? 17.284 4.148 -23.614 1.00 90.50 172 GLU A C 1
ATOM 1328 O O . GLU A 1 172 ? 17.472 5.009 -24.473 1.00 90.50 172 GLU A O 1
ATOM 1333 N N . HIS A 1 173 ? 17.776 2.909 -23.720 1.00 91.25 173 HIS A N 1
ATOM 1334 C CA . HIS A 1 173 ? 18.656 2.429 -24.792 1.00 91.25 173 HIS A CA 1
ATOM 1335 C C . HIS A 1 173 ? 18.041 1.209 -25.501 1.00 91.25 173 HIS A C 1
ATOM 1337 O O . HIS A 1 173 ? 18.583 0.102 -25.426 1.00 91.25 173 HIS A O 1
ATOM 1343 N N . PRO A 1 174 ? 16.893 1.379 -26.180 1.00 88.31 174 PRO A N 1
ATOM 1344 C CA . PRO A 1 174 ? 16.213 0.267 -26.822 1.00 88.31 174 PRO A CA 1
ATOM 1345 C C . PRO A 1 174 ? 17.049 -0.305 -27.973 1.00 88.31 174 PRO A C 1
ATOM 1347 O O . PRO A 1 174 ? 17.739 0.418 -28.695 1.00 88.31 174 PRO A O 1
ATOM 1350 N N . SER A 1 175 ? 16.945 -1.620 -28.177 1.00 88.31 175 SER A N 1
ATOM 1351 C CA . SER A 1 175 ? 17.474 -2.267 -29.382 1.00 88.31 175 SER A CA 1
ATOM 1352 C C . SER A 1 175 ? 16.806 -1.667 -30.631 1.00 88.31 175 SER A C 1
ATOM 1354 O O . SER A 1 175 ? 15.605 -1.391 -30.578 1.00 88.31 175 SER A O 1
ATOM 1356 N N . PRO A 1 176 ? 17.517 -1.522 -31.768 1.00 86.06 176 PRO A N 1
ATOM 1357 C CA . PRO A 1 176 ? 16.927 -1.051 -33.026 1.00 86.06 176 PRO A CA 1
ATOM 1358 C C . PRO A 1 176 ? 15.702 -1.856 -33.489 1.00 86.06 176 PRO A C 1
ATOM 1360 O O . PRO A 1 176 ? 14.868 -1.337 -34.225 1.00 86.06 176 PRO A O 1
ATOM 1363 N N . GLU A 1 177 ? 15.591 -3.112 -33.053 1.00 90.06 177 GLU A N 1
ATOM 1364 C CA . GLU A 1 177 ? 14.504 -4.036 -33.397 1.00 90.06 177 GLU A CA 1
ATOM 1365 C C . GLU A 1 177 ? 13.430 -4.143 -32.295 1.00 90.06 177 GLU A C 1
ATOM 1367 O O . GLU A 1 177 ? 12.571 -5.024 -32.355 1.00 90.06 177 GLU A O 1
ATOM 1372 N N . GLU A 1 178 ? 13.464 -3.284 -31.264 1.00 87.69 178 GLU A N 1
ATOM 1373 C CA . GLU A 1 178 ? 12.471 -3.323 -30.186 1.00 87.69 178 GLU A CA 1
ATOM 1374 C C . GLU A 1 178 ? 11.058 -3.065 -30.732 1.00 87.69 178 GLU A C 1
ATOM 1376 O O . GLU A 1 178 ? 10.730 -1.992 -31.242 1.00 87.69 178 GLU A O 1
ATOM 1381 N N . SER A 1 179 ? 10.180 -4.050 -30.553 1.00 88.06 179 SER A N 1
ATOM 1382 C CA . SER A 1 179 ? 8.753 -3.890 -30.813 1.00 88.06 179 SER A CA 1
ATOM 1383 C C . SER A 1 179 ? 8.064 -3.094 -29.700 1.00 88.06 179 SER A C 1
ATOM 1385 O O . SER A 1 179 ? 8.423 -3.186 -28.524 1.00 88.06 179 SER A O 1
ATOM 1387 N N . VAL A 1 180 ? 6.976 -2.397 -30.047 1.00 86.38 180 VAL A N 1
ATOM 1388 C CA . VAL A 1 180 ? 6.107 -1.707 -29.071 1.00 86.38 180 VAL A CA 1
ATOM 1389 C C . VAL A 1 180 ? 5.671 -2.655 -27.949 1.00 86.38 180 VAL A C 1
ATOM 1391 O O . VAL A 1 180 ? 5.690 -2.281 -26.781 1.00 86.38 180 VAL A O 1
AT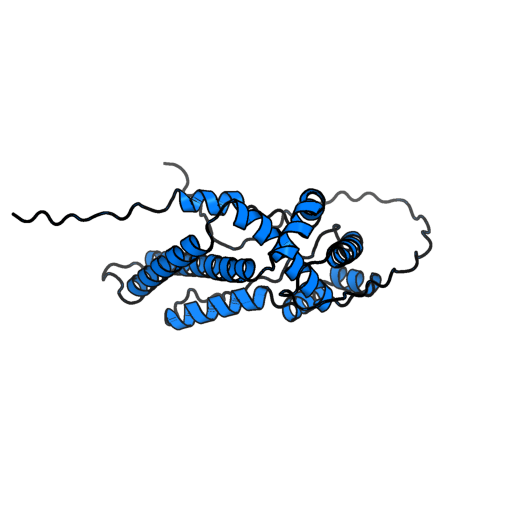OM 1394 N N . HIS A 1 181 ? 5.361 -3.909 -28.283 1.00 86.88 181 HIS A N 1
ATOM 1395 C CA . HIS A 1 181 ? 4.945 -4.905 -27.301 1.00 86.88 181 HIS A CA 1
ATOM 1396 C C . HIS A 1 181 ? 6.048 -5.245 -26.285 1.00 86.88 181 HIS A C 1
ATOM 1398 O O . HIS A 1 181 ? 5.774 -5.339 -25.091 1.00 86.88 181 HIS A O 1
ATOM 1404 N N . GLN A 1 182 ? 7.300 -5.399 -26.730 1.00 88.38 182 GLN A N 1
ATOM 1405 C CA . GLN A 1 182 ? 8.436 -5.632 -25.826 1.00 88.38 182 GLN A CA 1
ATOM 1406 C C . GLN A 1 182 ? 8.659 -4.438 -24.895 1.00 88.38 182 GLN A C 1
ATOM 1408 O O . GLN A 1 182 ? 8.905 -4.618 -23.700 1.00 88.38 182 GLN A O 1
ATOM 1413 N N . ARG A 1 183 ? 8.504 -3.218 -25.417 1.00 87.38 183 ARG A N 1
ATOM 1414 C CA . ARG A 1 183 ? 8.578 -2.002 -24.608 1.00 87.38 183 ARG A CA 1
ATOM 1415 C C . ARG A 1 183 ? 7.482 -1.961 -23.541 1.00 87.38 183 ARG A C 1
ATOM 1417 O O . ARG A 1 183 ? 7.771 -1.699 -22.376 1.00 87.38 183 ARG A O 1
ATOM 1424 N N . GLU A 1 184 ? 6.238 -2.260 -23.910 1.00 87.31 184 GLU A N 1
ATOM 1425 C CA . GLU A 1 184 ? 5.108 -2.331 -22.971 1.00 87.31 184 GLU A CA 1
ATOM 1426 C C . GLU A 1 184 ? 5.326 -3.389 -21.884 1.00 87.31 184 GLU A C 1
ATOM 1428 O O . GLU A 1 184 ? 5.069 -3.127 -20.708 1.00 87.31 184 GLU A O 1
ATOM 1433 N N . GLN A 1 185 ? 5.862 -4.558 -22.247 1.00 88.81 185 GLN A N 1
ATOM 1434 C CA . GLN A 1 185 ? 6.237 -5.587 -21.277 1.00 88.81 185 GLN A CA 1
ATOM 1435 C C . GLN A 1 185 ? 7.281 -5.063 -20.286 1.00 88.81 185 GLN A C 1
ATOM 1437 O O . GLN A 1 185 ? 7.087 -5.200 -19.079 1.00 88.81 185 GLN A O 1
ATOM 1442 N N . ARG A 1 186 ? 8.346 -4.397 -20.756 1.00 89.56 186 ARG A N 1
ATOM 1443 C CA . ARG A 1 186 ? 9.353 -3.792 -19.864 1.00 89.56 186 ARG A CA 1
ATOM 1444 C C . ARG A 1 186 ? 8.740 -2.748 -18.931 1.00 89.56 186 ARG A C 1
ATOM 1446 O O . ARG A 1 186 ? 9.023 -2.759 -17.734 1.00 89.56 186 ARG A O 1
ATOM 1453 N N . LEU A 1 187 ? 7.854 -1.890 -19.439 1.00 90.19 187 LEU A N 1
ATOM 1454 C CA . LEU A 1 187 ? 7.140 -0.902 -18.623 1.00 90.19 187 LEU A CA 1
ATOM 1455 C C . LEU A 1 187 ? 6.201 -1.553 -17.590 1.00 90.19 187 LEU A C 1
ATOM 1457 O O . LEU A 1 187 ? 6.061 -1.017 -16.486 1.00 90.19 187 LEU A O 1
ATOM 1461 N N . SER A 1 188 ? 5.602 -2.710 -17.901 1.00 88.44 188 SER A N 1
ATOM 1462 C CA . SER A 1 188 ? 4.855 -3.523 -16.926 1.00 88.44 188 SER A CA 1
ATOM 1463 C C . SER A 1 188 ? 5.774 -4.049 -15.826 1.00 88.44 188 SER A C 1
ATOM 1465 O O . SER A 1 188 ? 5.490 -3.864 -14.644 1.00 88.44 188 SER A O 1
ATOM 1467 N N . VAL A 1 189 ? 6.933 -4.611 -16.187 1.00 90.25 189 VAL A N 1
ATOM 1468 C CA . VAL A 1 189 ? 7.897 -5.111 -15.194 1.00 90.25 189 VAL A CA 1
ATOM 1469 C C . VAL A 1 189 ? 8.408 -3.971 -14.304 1.00 90.25 189 VAL A C 1
ATOM 1471 O O . VAL A 1 189 ? 8.509 -4.148 -13.088 1.00 90.25 189 VAL A O 1
ATOM 1474 N N . ILE A 1 190 ? 8.660 -2.778 -14.858 1.00 91.56 190 ILE A N 1
ATOM 1475 C CA . ILE A 1 190 ? 8.992 -1.572 -14.074 1.00 91.56 190 ILE A CA 1
ATOM 1476 C C . ILE A 1 190 ? 7.872 -1.253 -13.079 1.00 91.56 190 ILE A C 1
ATOM 1478 O O . ILE A 1 190 ? 8.139 -1.073 -11.889 1.00 91.56 190 ILE A O 1
ATOM 1482 N N . ARG A 1 191 ? 6.616 -1.224 -13.541 1.00 90.81 191 ARG A N 1
ATOM 1483 C CA . ARG A 1 191 ? 5.442 -0.935 -12.704 1.00 90.81 191 ARG A CA 1
ATOM 1484 C C . ARG A 1 191 ? 5.342 -1.878 -11.513 1.00 90.81 191 ARG A C 1
ATOM 1486 O O . ARG A 1 191 ? 5.113 -1.427 -10.391 1.00 90.81 191 ARG A O 1
ATOM 1493 N N . GLU A 1 192 ? 5.537 -3.165 -11.743 1.00 89.12 192 GLU A N 1
ATOM 1494 C CA . GLU A 1 192 ? 5.472 -4.182 -10.697 1.00 89.12 192 GLU A CA 1
ATOM 1495 C C . GLU A 1 192 ? 6.679 -4.143 -9.755 1.00 89.12 192 GLU A C 1
ATOM 1497 O O . GLU A 1 192 ? 6.548 -4.420 -8.562 1.00 89.12 192 GLU A O 1
ATOM 1502 N N . THR A 1 193 ? 7.864 -3.828 -10.285 1.00 92.12 193 THR A N 1
ATOM 1503 C CA . THR A 1 193 ? 9.093 -3.671 -9.493 1.00 92.12 193 THR A CA 1
ATOM 1504 C C . THR A 1 193 ? 8.942 -2.500 -8.528 1.00 92.12 193 THR A C 1
ATOM 1506 O O . THR A 1 193 ? 9.282 -2.618 -7.351 1.00 92.12 193 THR A O 1
ATOM 1509 N N . ILE A 1 194 ? 8.350 -1.395 -8.989 1.00 92.75 194 ILE A N 1
ATOM 1510 C CA . ILE A 1 194 ? 8.034 -0.235 -8.149 1.00 92.75 194 ILE A CA 1
ATOM 1511 C C . ILE A 1 194 ? 6.959 -0.578 -7.125 1.00 92.75 194 ILE A C 1
ATOM 1513 O O . ILE A 1 194 ? 7.159 -0.269 -5.955 1.00 92.75 194 ILE A O 1
ATOM 1517 N N . ALA A 1 195 ? 5.871 -1.244 -7.528 1.00 89.94 195 ALA A N 1
ATOM 1518 C CA . ALA A 1 195 ? 4.810 -1.657 -6.605 1.00 89.94 195 ALA A CA 1
ATOM 1519 C C . ALA A 1 195 ? 5.384 -2.440 -5.419 1.00 89.94 195 ALA A C 1
ATOM 1521 O O . ALA A 1 195 ? 5.133 -2.119 -4.259 1.00 89.94 195 ALA A O 1
ATOM 1522 N N . LEU A 1 196 ? 6.221 -3.436 -5.724 1.00 91.25 196 LEU A N 1
ATOM 1523 C CA . LEU A 1 196 ? 6.856 -4.265 -4.713 1.00 91.25 196 LEU A CA 1
ATOM 1524 C C . LEU A 1 196 ? 7.873 -3.474 -3.877 1.00 91.25 196 LEU A C 1
ATOM 1526 O O . LEU A 1 196 ? 7.918 -3.631 -2.661 1.00 91.25 196 LEU A O 1
ATOM 1530 N N . SER A 1 197 ? 8.670 -2.603 -4.499 1.00 92.56 197 SER A N 1
ATOM 1531 C CA . SER A 1 197 ? 9.631 -1.756 -3.785 1.00 92.56 197 SER A CA 1
ATOM 1532 C C . SER A 1 197 ? 8.950 -0.795 -2.804 1.00 92.56 197 SER A C 1
ATOM 1534 O O . SER A 1 197 ? 9.440 -0.623 -1.686 1.00 92.56 197 SER A O 1
ATOM 1536 N N . GLU A 1 198 ? 7.843 -0.162 -3.199 1.00 92.38 198 GLU A N 1
ATOM 1537 C CA . GLU A 1 198 ? 7.073 0.729 -2.323 1.00 92.38 198 GLU A CA 1
ATOM 1538 C C . GLU A 1 198 ? 6.416 -0.070 -1.192 1.00 92.38 198 GLU A C 1
ATOM 1540 O O . GLU A 1 198 ? 6.563 0.303 -0.032 1.00 92.38 198 GLU A O 1
ATOM 1545 N N . PHE A 1 199 ? 5.816 -1.228 -1.486 1.00 91.38 199 PHE A N 1
ATOM 1546 C CA . PHE A 1 199 ? 5.280 -2.119 -0.453 1.00 91.38 199 PHE A CA 1
ATOM 1547 C C . PHE A 1 199 ? 6.342 -2.527 0.581 1.00 91.38 199 PHE A C 1
ATOM 1549 O O . PHE A 1 199 ? 6.121 -2.378 1.781 1.00 91.38 199 PHE A O 1
ATOM 1556 N N . LEU A 1 200 ? 7.529 -2.959 0.133 1.00 90.69 200 LEU A N 1
ATOM 1557 C CA . LEU A 1 200 ? 8.639 -3.301 1.030 1.00 90.69 200 LEU A CA 1
ATOM 1558 C C . LEU A 1 200 ? 9.119 -2.101 1.856 1.00 90.69 200 LEU A C 1
ATOM 1560 O O . LEU A 1 200 ? 9.594 -2.274 2.976 1.00 90.69 200 LEU A O 1
ATOM 1564 N N . THR A 1 201 ? 9.036 -0.891 1.300 1.00 91.56 201 THR A N 1
ATOM 1565 C CA . THR A 1 201 ? 9.382 0.342 2.021 1.00 91.56 201 THR A CA 1
ATOM 1566 C C . THR A 1 201 ? 8.393 0.588 3.154 1.00 91.56 201 THR A C 1
ATOM 1568 O O . THR A 1 201 ? 8.822 0.819 4.279 1.00 91.56 201 THR A O 1
ATOM 1571 N N . LEU A 1 202 ? 7.096 0.433 2.890 1.00 90.69 202 LEU A N 1
ATOM 1572 C CA . LEU A 1 202 ? 6.038 0.625 3.882 1.00 90.69 202 LEU A CA 1
ATOM 1573 C C . LEU A 1 202 ? 6.123 -0.387 5.028 1.00 90.69 202 LEU A C 1
ATOM 1575 O O . LEU A 1 202 ? 6.165 0.006 6.190 1.00 90.69 202 LEU A O 1
ATOM 1579 N N . ILE A 1 203 ? 6.232 -1.686 4.731 1.00 90.69 203 ILE A N 1
ATOM 1580 C CA . ILE A 1 203 ? 6.301 -2.714 5.787 1.00 90.69 203 ILE A CA 1
ATOM 1581 C C . ILE A 1 203 ? 7.595 -2.638 6.612 1.00 90.69 203 ILE A C 1
ATOM 1583 O O . ILE A 1 203 ? 7.642 -3.119 7.743 1.00 90.69 203 ILE A O 1
ATOM 1587 N N . LYS A 1 204 ? 8.666 -2.052 6.058 1.00 89.81 204 LYS A N 1
ATOM 1588 C CA . LYS A 1 204 ? 9.921 -1.826 6.787 1.00 89.81 204 LYS A CA 1
ATOM 1589 C C . LYS A 1 204 ? 9.767 -0.746 7.860 1.00 89.81 204 LYS A C 1
ATOM 1591 O O . LYS A 1 204 ? 10.493 -0.794 8.848 1.00 89.81 204 LYS A O 1
ATOM 1596 N N . GLU A 1 205 ? 8.850 0.198 7.668 1.00 90.62 205 GLU A N 1
ATOM 1597 C CA . GLU A 1 205 ? 8.559 1.264 8.633 1.00 90.62 205 GLU A CA 1
ATOM 1598 C C . GLU A 1 205 ? 7.645 0.805 9.779 1.00 90.62 205 GLU A C 1
ATOM 1600 O O . GLU A 1 205 ? 7.489 1.536 10.751 1.00 90.62 205 GLU A O 1
ATOM 1605 N N . VAL A 1 206 ? 7.077 -0.406 9.707 1.00 91.19 206 VAL A N 1
ATOM 1606 C CA . VAL A 1 206 ? 6.217 -0.957 10.763 1.00 91.19 206 VAL A CA 1
ATOM 1607 C C . VAL A 1 206 ? 7.033 -1.250 12.036 1.00 91.19 206 VAL A C 1
ATOM 1609 O O . VAL A 1 206 ? 7.978 -2.053 11.967 1.00 91.19 206 VAL A O 1
ATOM 1612 N N . PRO A 1 207 ? 6.645 -0.681 13.199 1.00 91.38 207 PRO A N 1
ATOM 1613 C CA . PRO A 1 207 ? 7.284 -0.957 14.488 1.00 91.38 207 PRO A CA 1
ATOM 1614 C C . PRO A 1 207 ? 7.188 -2.432 14.891 1.00 91.38 207 PRO A C 1
ATOM 1616 O O . PRO A 1 207 ? 6.175 -3.087 14.628 1.00 91.38 207 PRO A O 1
ATOM 1619 N N . GLU A 1 208 ? 8.220 -2.960 15.552 1.00 90.12 208 GLU A N 1
ATOM 1620 C CA . GLU A 1 208 ? 8.283 -4.377 15.946 1.00 90.12 208 GLU A CA 1
ATOM 1621 C C . GLU A 1 208 ? 7.187 -4.763 16.944 1.00 90.12 208 GLU A C 1
ATOM 1623 O O . GLU A 1 208 ? 6.647 -5.866 16.870 1.00 90.12 208 GLU A O 1
ATOM 1628 N N . GLU A 1 209 ? 6.786 -3.836 17.813 1.00 92.19 209 GLU A N 1
ATOM 1629 C CA . GLU A 1 209 ? 5.714 -4.021 18.792 1.00 92.19 209 GLU A CA 1
ATOM 1630 C C . GLU A 1 209 ? 4.378 -4.341 18.109 1.00 92.19 209 GLU A C 1
ATOM 1632 O O . GLU A 1 209 ? 3.610 -5.176 18.590 1.00 92.19 209 GLU A O 1
ATOM 1637 N N . SER A 1 210 ? 4.139 -3.743 16.936 1.00 92.69 210 SER A N 1
ATOM 1638 C CA . SER A 1 210 ? 2.942 -4.012 16.132 1.00 92.69 210 SER A CA 1
ATOM 1639 C C . SER A 1 210 ? 2.891 -5.464 15.667 1.00 92.69 210 SER A C 1
ATOM 1641 O O . SER A 1 210 ? 1.812 -6.043 15.568 1.00 92.69 210 SER A O 1
ATOM 1643 N N . LEU A 1 211 ? 4.052 -6.065 15.382 1.00 90.50 211 LEU A N 1
ATOM 1644 C CA . LEU A 1 211 ? 4.135 -7.437 14.882 1.00 90.50 211 LEU A CA 1
ATOM 1645 C C . LEU A 1 211 ? 3.676 -8.427 15.947 1.00 90.50 211 LEU A C 1
ATOM 1647 O O . LEU A 1 211 ? 2.896 -9.320 15.636 1.00 90.50 211 LEU A O 1
ATOM 1651 N N . ALA A 1 212 ? 4.119 -8.247 17.193 1.00 89.25 212 ALA A N 1
ATOM 1652 C CA . ALA A 1 212 ? 3.755 -9.130 18.298 1.00 89.25 212 ALA A CA 1
ATOM 1653 C C . ALA A 1 212 ? 2.241 -9.110 18.566 1.00 89.25 212 ALA A C 1
ATOM 1655 O O . ALA A 1 212 ? 1.614 -10.163 18.685 1.00 89.25 212 ALA A O 1
ATOM 1656 N N . VAL A 1 213 ? 1.645 -7.912 18.598 1.00 92.50 213 VAL A N 1
ATOM 1657 C CA . VAL A 1 213 ? 0.201 -7.719 18.816 1.00 92.50 213 VAL A CA 1
ATOM 1658 C C . VAL A 1 213 ? -0.619 -8.375 17.704 1.00 92.50 213 VAL A C 1
ATOM 1660 O O . VAL A 1 213 ? -1.602 -9.073 17.963 1.00 92.50 213 VAL A O 1
ATOM 1663 N N . VAL A 1 214 ? -0.191 -8.195 16.457 1.00 90.94 214 VAL A N 1
ATOM 1664 C CA . VAL A 1 214 ? -0.881 -8.726 15.282 1.00 90.94 214 VAL A CA 1
ATOM 1665 C C . VAL A 1 214 ? -0.720 -10.243 15.144 1.00 90.94 214 VAL A C 1
ATOM 1667 O O . VAL A 1 214 ? -1.701 -10.929 14.865 1.00 90.94 214 VAL A O 1
ATOM 1670 N N . GLN A 1 215 ? 0.467 -10.793 15.414 1.00 89.06 215 GLN A N 1
ATOM 1671 C CA . GLN A 1 215 ? 0.701 -12.244 15.424 1.00 89.06 215 GLN A CA 1
ATOM 1672 C C . GLN A 1 215 ? -0.173 -12.952 16.464 1.00 89.06 215 GLN A C 1
ATOM 1674 O O . GLN A 1 215 ? -0.778 -13.982 16.157 1.00 89.06 215 GLN A O 1
ATOM 1679 N N . ALA A 1 216 ? -0.303 -12.370 17.660 1.00 90.31 216 ALA A N 1
ATOM 1680 C CA . ALA A 1 216 ? -1.158 -12.897 18.723 1.00 90.31 216 ALA A CA 1
ATOM 1681 C C . ALA A 1 216 ? -2.657 -12.910 18.359 1.00 90.31 216 ALA A C 1
ATOM 1683 O O . ALA A 1 216 ? -3.427 -13.645 18.969 1.00 90.31 216 ALA A O 1
ATOM 1684 N N . ASN A 1 217 ? -3.073 -12.121 17.363 1.00 90.75 217 ASN A N 1
ATOM 1685 C CA . ASN A 1 217 ? -4.462 -11.990 16.914 1.00 90.75 217 ASN A CA 1
ATOM 1686 C C . ASN A 1 217 ? -4.679 -12.506 15.478 1.00 90.75 217 ASN A C 1
ATOM 1688 O O . ASN A 1 217 ? -5.674 -12.157 14.837 1.00 90.75 217 ASN A O 1
ATOM 1692 N N . SER A 1 218 ? -3.752 -13.314 14.965 1.00 86.50 218 SER A N 1
ATOM 1693 C CA . SER A 1 218 ? -3.683 -13.682 13.550 1.00 86.50 218 SER A CA 1
ATOM 1694 C C . SER A 1 218 ? -4.922 -14.396 13.016 1.00 86.50 218 SER A C 1
ATOM 1696 O O . SER A 1 218 ? -5.463 -13.980 11.990 1.00 86.50 218 SER A O 1
ATOM 1698 N N . ASP A 1 219 ? -5.424 -15.385 13.753 1.00 85.75 219 ASP A N 1
ATOM 1699 C CA . ASP A 1 219 ? -6.636 -16.133 13.397 1.00 85.75 219 ASP A CA 1
ATOM 1700 C C . ASP A 1 219 ? -7.850 -15.215 13.208 1.00 85.75 219 ASP A C 1
ATOM 1702 O O . ASP A 1 219 ? -8.683 -15.418 12.326 1.00 85.75 219 ASP A O 1
ATOM 1706 N N . VAL A 1 220 ? -7.938 -14.164 14.026 1.00 85.12 220 VAL A N 1
ATOM 1707 C CA . VAL A 1 220 ? -9.047 -13.212 13.974 1.00 85.12 220 VAL A CA 1
ATOM 1708 C C . VAL A 1 220 ? -8.874 -12.243 12.806 1.00 85.12 220 VAL A C 1
ATOM 1710 O O . VAL A 1 220 ? -9.820 -11.974 12.069 1.00 85.12 220 VAL A O 1
ATOM 1713 N N . LEU A 1 221 ? -7.662 -11.726 12.602 1.00 85.75 221 LEU A N 1
ATOM 1714 C CA . LEU A 1 221 ? -7.377 -10.781 11.521 1.00 85.75 221 LEU A CA 1
ATOM 1715 C C . LEU A 1 221 ? -7.547 -11.399 10.130 1.00 85.75 221 LEU A C 1
ATOM 1717 O O . LEU A 1 221 ? -7.953 -10.694 9.209 1.00 85.75 221 LEU A O 1
ATOM 1721 N N . GLN A 1 222 ? -7.327 -12.707 9.984 1.00 83.94 222 GLN A N 1
ATOM 1722 C CA . GLN A 1 222 ? -7.570 -13.428 8.732 1.00 83.94 222 GLN A CA 1
ATOM 1723 C C . GLN A 1 222 ? -9.045 -13.396 8.288 1.00 83.94 222 GLN A C 1
ATOM 1725 O O . GLN A 1 222 ? -9.322 -13.536 7.096 1.00 83.94 222 GLN A O 1
ATOM 1730 N N . HIS A 1 223 ? -9.986 -13.222 9.221 1.00 83.19 223 HIS A N 1
ATOM 1731 C CA . HIS A 1 223 ? -11.412 -13.121 8.909 1.00 83.19 223 HIS A CA 1
ATOM 1732 C C . HIS A 1 223 ? -11.804 -11.727 8.396 1.00 83.19 223 HIS A C 1
ATOM 1734 O O . HIS A 1 223 ? -12.611 -11.609 7.477 1.00 83.19 223 HIS A O 1
ATOM 1740 N N . TYR A 1 224 ? -11.210 -10.684 8.978 1.00 83.31 224 TYR A N 1
ATOM 1741 C CA . TYR A 1 224 ? -11.575 -9.289 8.722 1.00 83.31 224 TYR A CA 1
ATOM 1742 C C . TYR A 1 224 ? -10.789 -8.639 7.586 1.00 83.31 224 TYR A C 1
ATOM 1744 O O . TYR A 1 224 ? -11.277 -7.706 6.943 1.00 83.31 224 TYR A O 1
ATOM 1752 N N . LEU A 1 225 ? -9.557 -9.099 7.355 1.00 77.38 225 LEU A N 1
ATOM 1753 C CA . LEU A 1 225 ? -8.712 -8.605 6.279 1.00 77.38 225 LEU A CA 1
ATOM 1754 C C . LEU A 1 225 ? -8.928 -9.441 5.014 1.00 77.38 225 LEU A C 1
ATOM 1756 O O . LEU A 1 225 ? -9.043 -10.667 5.093 1.00 77.38 225 LEU A O 1
ATOM 1760 N N . PRO A 1 226 ? -8.935 -8.813 3.826 1.00 65.00 226 PRO A N 1
ATOM 1761 C CA . PRO A 1 226 ? -9.034 -9.551 2.578 1.00 65.00 226 PRO A CA 1
ATOM 1762 C C . PRO A 1 226 ? -7.888 -10.564 2.478 1.00 65.00 226 PRO A C 1
ATOM 1764 O O . PRO A 1 226 ? -6.724 -10.229 2.716 1.00 65.00 226 PRO A O 1
ATOM 1767 N N . GLN A 1 227 ? -8.211 -11.808 2.107 1.00 59.97 227 GLN A N 1
ATOM 1768 C CA . GLN A 1 227 ? -7.215 -12.862 1.919 1.00 59.97 227 GLN A CA 1
ATOM 1769 C C . GLN A 1 227 ? -6.297 -12.505 0.748 1.00 59.97 227 GLN A C 1
ATOM 1771 O O . GLN A 1 227 ? -6.580 -12.769 -0.423 1.00 59.97 227 GLN A O 1
ATOM 1776 N N . ALA A 1 228 ? -5.177 -11.865 1.056 1.00 51.19 228 ALA A N 1
ATOM 1777 C CA . ALA A 1 228 ? -4.196 -11.515 0.057 1.00 51.19 228 ALA A CA 1
ATOM 1778 C C . ALA A 1 228 ? -3.422 -12.786 -0.328 1.00 51.19 228 ALA A C 1
ATOM 1780 O O . ALA A 1 228 ? -2.694 -13.356 0.479 1.00 51.19 228 ALA A O 1
ATOM 1781 N N . SER A 1 229 ? -3.535 -13.215 -1.587 1.00 44.25 229 SER A N 1
ATOM 1782 C CA . SER A 1 229 ? -2.738 -14.305 -2.186 1.00 44.25 229 SER A CA 1
ATOM 1783 C C . SER A 1 229 ? -1.252 -13.933 -2.373 1.00 44.25 229 SER A C 1
ATOM 1785 O O . SER A 1 229 ? -0.632 -14.278 -3.381 1.00 44.25 229 SER A O 1
ATOM 1787 N N . LEU A 1 230 ? -0.677 -13.177 -1.430 1.00 45.44 230 LEU A N 1
ATOM 1788 C CA . LEU A 1 230 ? 0.687 -12.653 -1.492 1.00 45.44 230 LEU A CA 1
ATOM 1789 C C . LEU A 1 230 ? 1.721 -13.787 -1.513 1.00 45.44 230 LEU A C 1
ATOM 1791 O O . LEU A 1 230 ? 2.641 -13.717 -2.325 1.00 45.44 230 LEU A O 1
ATOM 1795 N N . GLN A 1 231 ? 1.518 -14.857 -0.734 1.00 43.38 231 GLN A N 1
ATOM 1796 C CA . GLN A 1 231 ? 2.402 -16.038 -0.687 1.00 43.38 231 GLN A CA 1
ATOM 1797 C C . GLN A 1 231 ? 2.673 -16.625 -2.082 1.00 43.38 231 GLN A C 1
ATOM 1799 O O . GLN A 1 231 ? 3.818 -16.662 -2.532 1.00 43.38 231 GLN A O 1
ATOM 1804 N N . ASN A 1 232 ? 1.618 -16.913 -2.853 1.00 39.81 232 ASN A N 1
ATOM 1805 C CA . ASN A 1 232 ? 1.749 -17.459 -4.212 1.00 39.81 232 ASN A CA 1
ATOM 1806 C C . ASN A 1 232 ? 2.437 -16.505 -5.209 1.00 39.81 232 ASN A C 1
ATOM 1808 O O . ASN A 1 232 ? 2.872 -16.937 -6.277 1.00 39.81 232 ASN A O 1
ATOM 1812 N N . ARG A 1 233 ? 2.501 -15.199 -4.918 1.00 48.28 233 ARG A N 1
ATOM 1813 C CA . ARG A 1 233 ? 3.116 -14.194 -5.803 1.00 48.28 233 ARG A CA 1
ATOM 1814 C C . ARG A 1 233 ? 4.581 -13.926 -5.460 1.00 48.28 233 ARG A C 1
ATOM 1816 O O . ARG A 1 233 ? 5.353 -13.641 -6.375 1.00 48.28 233 ARG A O 1
ATOM 1823 N N . PHE A 1 234 ? 4.966 -14.023 -4.187 1.00 49.59 234 PHE A N 1
ATOM 1824 C CA . PHE A 1 234 ? 6.359 -13.886 -3.754 1.00 49.59 234 PHE A CA 1
ATOM 1825 C C . PHE A 1 234 ? 7.196 -15.115 -4.138 1.00 49.59 234 PHE A C 1
ATOM 1827 O O . PHE A 1 234 ? 8.245 -14.954 -4.767 1.00 49.59 234 PHE A O 1
ATOM 1834 N N . GLU A 1 235 ? 6.708 -16.328 -3.856 1.00 42.81 235 GLU A N 1
ATOM 1835 C CA . GLU A 1 235 ? 7.427 -17.583 -4.142 1.00 42.81 235 GLU A CA 1
ATOM 1836 C C . GLU A 1 235 ? 7.673 -17.775 -5.642 1.00 42.81 235 GLU A C 1
ATOM 1838 O O . GLU A 1 235 ? 8.809 -17.966 -6.084 1.00 42.81 235 GLU A O 1
ATOM 1843 N N . LYS A 1 236 ? 6.629 -17.578 -6.456 1.00 44.47 236 LYS A N 1
ATOM 1844 C CA . LYS A 1 236 ? 6.693 -17.769 -7.912 1.00 44.47 236 LYS A CA 1
ATOM 1845 C C . LYS A 1 236 ? 7.718 -16.859 -8.601 1.00 44.47 236 LYS A C 1
ATOM 1847 O O . LYS A 1 236 ? 8.204 -17.196 -9.674 1.00 44.47 236 LYS A O 1
ATOM 1852 N N . ARG A 1 237 ? 8.064 -15.717 -7.991 1.00 50.03 237 ARG A N 1
ATOM 1853 C CA . ARG A 1 237 ? 9.035 -14.742 -8.521 1.00 50.03 237 ARG A CA 1
ATOM 1854 C C . ARG A 1 237 ? 10.468 -15.003 -8.056 1.00 50.03 237 ARG A C 1
ATOM 1856 O O . ARG A 1 237 ? 11.416 -14.663 -8.769 1.00 50.03 237 ARG A O 1
ATOM 1863 N N . HIS A 1 238 ? 10.629 -15.595 -6.871 1.00 44.41 238 HIS A N 1
ATOM 1864 C CA . HIS A 1 238 ? 11.937 -16.008 -6.371 1.00 44.41 238 HIS A CA 1
ATOM 1865 C C . HIS A 1 238 ? 12.505 -17.156 -7.217 1.00 44.41 238 HIS A C 1
ATOM 1867 O O . HIS A 1 238 ? 13.697 -17.160 -7.522 1.00 44.41 238 HIS A O 1
ATOM 1873 N N . GLU A 1 239 ? 11.638 -18.062 -7.676 1.00 41.12 239 GLU A N 1
ATOM 1874 C CA . GLU A 1 239 ? 12.002 -19.173 -8.563 1.00 41.12 239 GLU A CA 1
ATOM 1875 C C . GLU A 1 239 ? 12.182 -18.751 -10.029 1.00 41.12 239 GLU A C 1
ATOM 1877 O O . GLU A 1 239 ? 13.046 -19.279 -10.724 1.00 41.12 239 GLU A O 1
ATOM 1882 N N . SER A 1 240 ? 11.410 -17.773 -10.517 1.00 40.47 240 SER A N 1
ATOM 1883 C CA . SER A 1 240 ? 11.411 -17.390 -11.937 1.00 40.47 240 SER A CA 1
ATOM 1884 C C . SER A 1 240 ? 12.452 -16.334 -12.323 1.00 40.47 240 SER A C 1
ATOM 1886 O O . SER A 1 240 ? 12.382 -15.779 -13.420 1.00 40.47 240 SER A O 1
ATOM 1888 N N . SER A 1 241 ? 13.386 -15.989 -11.438 1.00 36.12 241 SER A N 1
ATOM 1889 C CA . SER A 1 241 ? 14.466 -15.076 -11.807 1.00 36.12 241 SER A CA 1
ATOM 1890 C C . SER A 1 241 ? 15.528 -15.828 -12.610 1.00 36.12 241 SER A C 1
ATOM 1892 O O . SER A 1 241 ? 16.160 -16.725 -12.050 1.00 36.12 241 SER A O 1
ATOM 1894 N N . PRO A 1 242 ? 15.765 -15.485 -13.890 1.00 37.56 242 PRO A N 1
ATOM 1895 C CA . PRO A 1 242 ? 16.803 -16.137 -14.666 1.00 37.56 242 PRO A CA 1
ATOM 1896 C C . PRO A 1 242 ? 18.151 -15.852 -14.006 1.00 37.56 242 PRO A C 1
ATOM 1898 O O . PRO A 1 242 ? 18.522 -14.701 -13.767 1.00 37.56 242 PRO A O 1
ATOM 1901 N N . SER A 1 243 ? 18.862 -16.926 -13.679 1.00 32.94 243 SER A N 1
ATOM 1902 C CA . SER A 1 243 ? 20.283 -16.907 -13.364 1.00 32.94 243 SER A CA 1
ATOM 1903 C C . SER A 1 243 ? 21.004 -16.018 -14.372 1.00 32.94 243 SER A C 1
ATOM 1905 O O . SER A 1 243 ? 20.882 -16.231 -15.580 1.00 32.94 243 SER A O 1
ATOM 1907 N N . VAL A 1 244 ? 21.728 -15.023 -13.860 1.00 35.56 244 VAL A N 1
ATOM 1908 C CA . VAL A 1 244 ? 22.648 -14.170 -14.614 1.00 35.56 244 VAL A CA 1
ATOM 1909 C C . VAL A 1 244 ? 23.454 -15.061 -15.559 1.00 35.56 244 VAL A C 1
ATOM 1911 O O . VAL A 1 244 ? 24.222 -15.911 -15.109 1.00 35.56 244 VAL A O 1
ATOM 1914 N N . ILE A 1 245 ? 23.237 -14.911 -16.866 1.00 33.25 245 ILE A N 1
ATOM 1915 C CA . ILE A 1 245 ? 24.045 -15.582 -17.880 1.00 33.25 245 ILE A CA 1
ATOM 1916 C C . ILE A 1 245 ? 25.445 -14.979 -17.757 1.00 33.25 245 ILE A C 1
ATOM 1918 O O . ILE A 1 245 ? 25.689 -13.855 -18.191 1.00 33.25 245 ILE A O 1
ATOM 1922 N N . HIS A 1 246 ? 26.363 -15.712 -17.128 1.00 31.30 246 HIS A N 1
ATOM 1923 C CA . HIS A 1 246 ? 27.786 -15.422 -17.221 1.00 31.30 246 HIS A CA 1
ATOM 1924 C C . HIS A 1 246 ? 28.217 -15.658 -18.669 1.00 31.30 246 HIS A C 1
ATOM 1926 O O . HIS A 1 246 ? 28.446 -16.792 -19.085 1.00 31.30 246 HIS A O 1
ATOM 1932 N N . VAL A 1 247 ? 28.332 -14.582 -19.446 1.00 33.62 247 VAL A N 1
ATOM 1933 C CA . VAL A 1 247 ? 29.071 -14.616 -20.707 1.00 33.62 247 VAL A CA 1
ATOM 1934 C C . VAL A 1 247 ? 30.551 -14.598 -20.336 1.00 33.62 247 VAL A C 1
ATOM 1936 O O . VAL A 1 247 ? 31.146 -13.548 -20.107 1.00 33.62 247 VAL A O 1
ATOM 1939 N N . GLY A 1 248 ? 31.128 -15.788 -20.177 1.00 29.27 248 GLY A N 1
ATOM 1940 C CA . GLY A 1 248 ? 32.572 -15.946 -20.108 1.00 29.27 248 GLY A CA 1
ATOM 1941 C C . GLY A 1 248 ? 33.164 -15.580 -21.464 1.00 29.27 248 GLY A C 1
ATOM 1942 O O . GLY A 1 248 ? 32.897 -16.254 -22.455 1.00 29.27 248 GLY A O 1
ATOM 1943 N N . HIS A 1 249 ? 33.953 -14.509 -21.514 1.00 34.12 249 HIS A N 1
ATOM 1944 C CA . HIS A 1 249 ? 34.848 -14.270 -22.637 1.00 34.12 249 HIS A CA 1
ATOM 1945 C C . HIS A 1 249 ? 35.924 -15.359 -22.621 1.00 34.12 249 HIS A C 1
ATOM 1947 O O . HIS A 1 249 ? 36.822 -15.347 -21.780 1.00 34.12 249 HIS A O 1
ATOM 1953 N N . SER A 1 250 ? 35.811 -16.325 -23.529 1.00 32.16 250 SER A N 1
ATOM 1954 C CA . SER A 1 250 ? 36.935 -17.172 -23.913 1.00 32.16 250 SER A CA 1
ATOM 1955 C C . SER A 1 250 ? 37.874 -16.322 -24.766 1.00 32.16 250 SER A C 1
ATOM 1957 O O . SER A 1 250 ? 37.542 -15.983 -25.899 1.00 32.16 250 SER A O 1
ATOM 1959 N N . SER A 1 251 ? 39.008 -15.932 -24.194 1.00 35.75 251 SER A N 1
ATOM 1960 C CA . SER A 1 251 ? 40.130 -15.383 -24.949 1.00 35.75 251 SER A CA 1
ATOM 1961 C C . SER A 1 251 ? 40.970 -16.551 -25.466 1.00 35.75 251 SER A C 1
ATOM 1963 O O . SER A 1 251 ? 41.483 -17.324 -24.655 1.00 35.75 251 SER A O 1
ATOM 1965 N N . GLU A 1 252 ? 41.080 -16.679 -26.788 1.00 35.38 252 GLU A N 1
ATOM 1966 C CA . GLU A 1 252 ? 42.224 -17.328 -27.449 1.00 35.38 252 GLU A CA 1
ATOM 1967 C C . GLU A 1 252 ? 43.343 -16.305 -27.670 1.00 35.38 252 GLU A C 1
ATOM 1969 O O . GLU A 1 252 ? 43.019 -15.123 -27.945 1.00 35.38 252 GLU A O 1
#

Organism: NCBI:txid2527994